Protein 7YLE (pdb70)

Secondary structure (DSSP, 8-state):
---EEEEEEESSHHHHHHHHHHHHIIIIIH--EEEEEEE-HHHHHHHHHHH---SEEEEEE-TT-TTHHHHHHTTS-EEEEESBTT-EEEEEEEEHHHHHH-GGGGBHHHHHH-GGGGTTEEEEPPTTSHHHHHHHHHHHHTTTGGGT-EEEE-SSHHHHHHHHHHHHHTT----EEEEES-HHHHHS-EEE-B--S--HHHHHHHT-TT-------PPPEEPEEEEE-HHHHHH-HHHHHHHTT--B-HHHHHHHHHHHHHS---HHHHHHHHHHH-HHHHGGGS-HHHHHHHHHH--

Radius of gyration: 20.22 Å; Cα contacts (8 Å, |Δi|>4): 573; chains: 1; bounding box: 62×44×28 Å

Foldseek 3Di:
DAEEAEEEQEFDDLSLLLVLLLVCLCCLQVVHDYDYHHAFQQVQVVCLVVPVDDFKYPQHWPLQVLCVVVCVVVLSKFFQAQQQPQFKFKAKKKFPVLCVVPVLQQAPVSCLQPVVSQPLEEEAAAPRYLRNLLVVLQCVQSVSVVSRYHYDHDHHPVVSLVVQVVCQVVVHIYIYMDMPDDPSCVVTPIHGRDQDAADPVLSNLSSDNPNPPHHTHTTDGIRTTMMGRVVSCVVCVQSSQLRSQNHAHPVLSVVLSVVCVVDVDDSNRSSLVSVVVPCVRRVVSHDPSSNVSCVVPND

Nearest PDB structures (foldseek):
  7yle-assembly1_A  TM=1.003E+00  e=4.030E-63  Roseovarius nubinhibens ISM
  3tmg-assembly4_D  TM=8.756E-01  e=2.488E-16  Borreliella burgdorferi
  2reg-assembly2_B  TM=8.274E-01  e=1.745E-16  unclassified
  4xz6-assembly2_B  TM=8.295E-01  e=6.790E-16  Ruegeria pomeroyi DSS-3
  2rej-assembly2_B  TM=8.047E-01  e=1.302E-14  unclassified

Organism: Roseovarius nubinhibens (strain ATCC BAA-591 / DSM 15170 / ISM) (NCBI:txid89187)

Sequence (299 aa):
ECGEVSITEMNWASASVVTTVATFLMEQGYGCAVTVVPSSTVPAVTSVSETGEPDILTELWLSSLPNYAKLEAQGTVRTLTEVLSDGGQEGWWVPQYLAEAHPEVTTIEGILANPDLVGGRFHRSPDGWAAAIVDSSLAKAWDLEGNGIEVFAHGSGETLATSIAAAYADREPWFGYYWAPTSVLGKFPMVMVDLGEFDADIHACNSKADCANVGKSPYPRARVITAVTPGFAEENPEIIEMLSNLSFTNDQMGAILAWQEENGASSEEAAVWFLSNNSDIWAGWVNDAARENLAALIP

Structure (mmCIF, N/CA/C/O backbone):
data_7YLE
#
_entry.id   7YLE
#
_cell.length_a   74.332
_cell.length_b   74.332
_cell.length_c   87.788
_cell.angle_alpha   90.000
_cell.angle_beta   90.000
_cell.angle_gamma   90.000
#
_symmetry.space_group_name_H-M   'P 41'
#
loop_
_entity.id
_entity.type
_entity.pdbx_description
1 polymer 'Glycine betaine/proline ABC transporter, periplasmic glycinebetaine/proline-binding protein'
2 non-polymer '3-(dimethyl-lambda~4~-sulfanyl)propanoic acid'
3 water water
#
loop_
_atom_site.group_PDB
_atom_site.id
_atom_site.type_symbol
_atom_site.label_atom_id
_atom_site.label_alt_id
_atom_site.label_comp_id
_atom_site.label_asym_id
_atom_site.label_entity_id
_atom_site.label_seq_id
_atom_site.pdbx_PDB_ins_code
_atom_site.Cartn_x
_atom_site.Cartn_y
_atom_site.Cartn_z
_atom_site.occupancy
_atom_site.B_iso_or_equiv
_atom_site.auth_seq_id
_atom_site.auth_comp_id
_atom_site.auth_asym_id
_atom_site.auth_atom_id
_atom_site.pdbx_PDB_model_num
ATOM 1 N N . GLU A 1 24 ? 57.960 2.487 31.107 1.00 65.72 24 GLU A N 1
ATOM 2 C CA . GLU A 1 24 ? 57.246 3.760 31.142 1.00 66.99 24 GLU A CA 1
ATOM 3 C C . GLU A 1 24 ? 55.810 3.580 30.654 1.00 65.37 24 GLU A C 1
ATOM 4 O O . GLU A 1 24 ? 55.365 2.455 30.444 1.00 64.71 24 GLU A O 1
ATOM 10 N N . CYS A 1 25 ? 55.090 4.685 30.475 1.00 62.53 25 CYS A N 1
ATOM 11 C CA . CYS A 1 25 ? 53.696 4.620 30.021 1.00 57.32 25 CYS A CA 1
ATOM 12 C C . CYS A 1 25 ? 53.556 5.046 28.565 1.00 54.40 25 CYS A C 1
ATOM 13 O O . CYS A 1 25 ? 53.945 6.152 28.185 1.00 56.40 25 CYS A O 1
ATOM 16 N N . GLY A 1 26 ? 52.992 4.158 27.753 1.00 54.23 26 GLY A N 1
ATOM 17 C CA . GLY A 1 26 ? 52.829 4.422 26.335 1.00 57.04 26 GLY A CA 1
ATOM 18 C C . GLY A 1 26 ? 51.407 4.762 25.923 1.00 54.91 26 GLY A C 1
ATOM 19 O O . GLY A 1 26 ? 50.839 5.759 26.376 1.00 49.23 26 GLY A O 1
ATOM 20 N N . GLU A 1 27 ? 50.833 3.931 25.056 1.00 55.97 27 GLU A N 1
ATOM 21 C CA . GLU A 1 27 ? 49.499 4.193 24.514 1.00 53.28 27 GLU A CA 1
ATOM 22 C C . GLU A 1 27 ? 48.387 3.772 25.470 1.00 48.37 27 GLU A C 1
ATOM 23 O O . GLU A 1 27 ? 48.337 2.625 25.936 1.00 51.74 27 GLU A O 1
ATOM 29 N N . VAL A 1 28 ? 47.489 4.708 25.752 1.00 46.55 28 VAL A N 1
ATOM 30 C CA . VAL A 1 28 ? 46.369 4.448 26.650 1.00 47.81 28 VAL A CA 1
ATOM 31 C C . VAL A 1 28 ? 45.076 4.980 26.057 1.00 44.63 28 VAL A C 1
ATOM 32 O O . VAL A 1 28 ? 45.020 6.131 25.613 1.00 44.60 28 VAL A O 1
ATOM 36 N N . SER A 1 29 ? 44.036 4.147 26.062 1.00 40.05 29 SER A N 1
ATOM 37 C CA . SER A 1 29 ? 42.713 4.590 25.624 1.00 42.31 29 SER A CA 1
ATOM 38 C C . SER A 1 29 ? 41.717 4.566 26.789 1.00 39.51 29 SER A C 1
ATOM 39 O O . SER A 1 29 ? 41.723 3.642 27.605 1.00 38.69 29 SER A O 1
ATOM 42 N N . ILE A 1 30 ? 40.858 5.579 26.842 1.00 39.90 30 ILE A N 1
ATOM 43 C CA . ILE A 1 30 ? 39.897 5.732 27.931 1.00 39.62 30 ILE A CA 1
ATOM 44 C C . ILE A 1 30 ? 38.560 6.258 27.405 1.00 35.69 30 ILE A C 1
ATOM 45 O O . ILE A 1 30 ? 38.527 7.179 26.600 1.00 36.64 30 ILE A O 1
ATOM 50 N N . THR A 1 31 ? 37.457 5.669 27.854 1.00 36.04 31 THR A N 1
ATOM 51 C CA . THR A 1 31 ? 36.135 6.161 27.460 1.00 35.10 31 THR A CA 1
ATOM 52 C C . THR A 1 31 ? 35.859 7.539 28.031 1.00 36.23 31 THR A C 1
ATOM 53 O O . THR A 1 31 ? 36.183 7.793 29.188 1.00 36.07 31 THR A O 1
ATOM 57 N N . GLU A 1 32 ? 35.257 8.425 27.236 1.00 31.37 32 GLU A N 1
ATOM 58 C CA . GLU A 1 32 ? 34.568 9.583 27.804 1.00 34.44 32 GLU A CA 1
ATOM 59 C C . GLU A 1 32 ? 33.058 9.444 27.592 1.00 37.82 32 GLU A C 1
ATOM 60 O O . GLU A 1 32 ? 32.574 9.469 26.451 1.00 32.29 32 GLU A O 1
ATOM 66 N N . MET A 1 33 ? 32.324 9.300 28.696 1.00 36.98 33 MET A N 1
ATOM 67 C CA . MET A 1 33 ? 30.894 9.061 28.626 1.00 34.38 33 MET A CA 1
ATOM 68 C C . MET A 1 33 ? 30.187 10.372 28.396 1.00 31.80 33 MET A C 1
ATOM 69 O O . MET A 1 33 ? 30.691 11.434 28.751 1.00 36.20 33 MET A O 1
ATOM 74 N N . ASN A 1 34 ? 28.997 10.288 27.814 1.00 35.91 34 ASN A N 1
ATOM 75 C CA . ASN A 1 34 ? 28.287 11.471 27.338 1.00 34.96 34 ASN A CA 1
ATOM 76 C C . ASN A 1 34 ? 27.409 12.185 28.352 1.00 37.84 34 ASN A C 1
ATOM 77 O O . ASN A 1 34 ? 26.221 12.403 28.109 1.00 39.06 34 ASN A O 1
ATOM 82 N N . TRP A 1 35 ? 28.002 12.549 29.485 1.00 32.72 35 TRP A N 1
ATOM 83 C CA . TRP A 1 35 ? 27.372 13.445 30.442 1.00 28.30 35 TRP A CA 1
ATOM 84 C C . TRP A 1 35 ? 28.440 14.186 31.240 1.00 31.97 35 TRP A C 1
ATOM 85 O O . TRP A 1 35 ? 29.619 13.851 31.155 1.00 38.72 35 TRP A O 1
ATOM 96 N N . ALA A 1 36 ? 28.026 15.174 32.028 1.00 31.50 36 ALA A N 1
ATOM 97 C CA . ALA A 1 36 ? 28.953 16.134 32.630 1.00 35.57 36 ALA A CA 1
ATOM 98 C C . ALA A 1 36 ? 29.966 15.602 33.669 1.00 38.73 36 ALA A C 1
ATOM 99 O O . ALA A 1 36 ? 31.153 15.929 33.602 1.00 36.60 36 ALA A O 1
ATOM 101 N N . SER A 1 37 ? 29.511 14.825 34.647 1.00 33.06 37 SER A N 1
ATOM 102 C CA . SER A 1 37 ? 30.441 14.349 35.663 1.00 32.13 37 SER A CA 1
ATOM 103 C C . SER A 1 37 ? 31.453 13.425 34.993 1.00 33.25 37 SER A C 1
ATOM 104 O O . SER A 1 37 ? 32.645 13.469 35.300 1.00 32.61 37 SER A O 1
ATOM 107 N N . ALA A 1 38 ? 30.966 12.611 34.057 1.00 26.81 38 ALA A N 1
ATOM 108 C CA . ALA A 1 38 ? 31.798 11.663 33.326 1.00 30.34 38 ALA A CA 1
ATOM 109 C C . ALA A 1 38 ? 32.916 12.349 32.556 1.00 34.98 38 ALA A C 1
ATOM 110 O O . ALA A 1 38 ? 34.011 11.798 32.403 1.00 31.45 38 ALA A O 1
ATOM 112 N N . SER A 1 39 ? 32.621 13.533 32.037 1.00 33.84 39 SER A N 1
ATOM 113 C CA . SER A 1 39 ? 33.615 14.287 31.296 1.00 36.18 39 SER A CA 1
ATOM 114 C C . SER A 1 39 ? 34.723 14.742 32.248 1.00 36.25 39 SER A C 1
ATOM 115 O O . SER A 1 39 ? 35.909 14.613 31.936 1.00 33.89 39 SER A O 1
ATOM 118 N N . VAL A 1 40 ? 34.332 15.264 33.410 1.00 32.96 40 VAL A N 1
ATOM 119 C CA . VAL A 1 40 ? 35.308 15.679 34.412 1.00 30.97 40 VAL A CA 1
ATOM 120 C C . VAL A 1 40 ? 36.184 14.498 34.842 1.00 31.98 40 VAL A C 1
ATOM 121 O O . VAL A 1 40 ? 37.408 14.627 34.945 1.00 34.10 40 VAL A O 1
ATOM 125 N N . VAL A 1 41 ? 35.557 13.344 35.063 1.00 28.68 41 VAL A N 1
ATOM 126 C CA . VAL A 1 41 ? 36.280 12.149 35.458 1.00 27.54 41 VAL A CA 1
ATOM 127 C C . VAL A 1 41 ? 37.349 11.804 34.420 1.00 35.68 41 VAL A C 1
ATOM 128 O O . VAL A 1 41 ? 38.524 11.629 34.752 1.00 31.80 41 VAL A O 1
ATOM 132 N N . THR A 1 42 ? 36.938 11.710 33.159 1.00 29.65 42 THR A N 1
ATOM 133 C CA . THR A 1 42 ? 37.858 11.327 32.095 1.00 31.35 42 THR A CA 1
ATOM 134 C C . THR A 1 42 ? 38.924 12.397 31.865 1.00 34.48 42 THR A C 1
ATOM 135 O O . THR A 1 42 ? 40.085 12.088 31.588 1.00 35.72 42 THR A O 1
ATOM 139 N N . THR A 1 43 ? 38.532 13.653 31.992 1.00 34.66 43 THR A N 1
ATOM 140 C CA . THR A 1 43 ? 39.474 14.731 31.753 1.00 38.67 43 THR A CA 1
ATOM 141 C C . THR A 1 43 ? 40.527 14.807 32.856 1.00 39.67 43 THR A C 1
ATOM 142 O O . THR A 1 43 ? 41.717 14.956 32.580 1.00 39.65 43 THR A 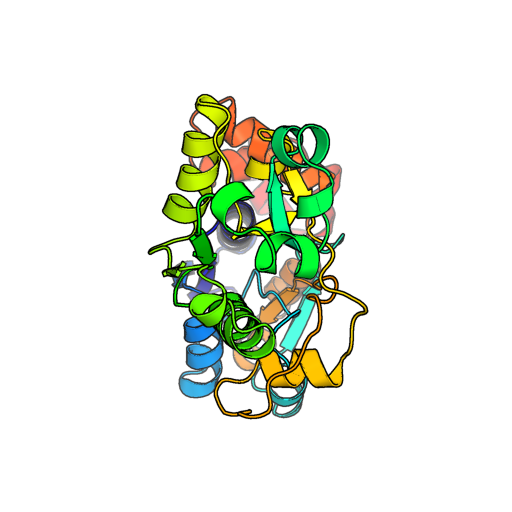O 1
ATOM 146 N N . VAL A 1 44 ? 40.092 14.695 34.105 1.00 36.67 44 VAL A N 1
ATOM 147 C CA . VAL A 1 44 ? 41.036 14.671 35.211 1.00 36.56 44 VAL A CA 1
ATOM 148 C C . VAL A 1 44 ? 41.958 13.468 35.076 1.00 34.19 44 VAL A C 1
ATOM 149 O O . VAL A 1 44 ? 43.171 13.600 35.193 1.00 35.06 44 VAL A O 1
ATOM 153 N N . ALA A 1 45 ? 41.392 12.297 34.795 1.00 33.67 45 ALA A N 1
ATOM 154 C CA . ALA A 1 45 ? 42.203 11.093 34.620 1.00 31.80 45 ALA A CA 1
ATOM 155 C C . ALA A 1 45 ? 43.230 11.247 33.497 1.00 37.12 45 ALA A C 1
ATOM 156 O O . ALA A 1 45 ? 44.383 10.850 33.646 1.00 34.62 45 ALA A O 1
ATOM 158 N N . THR A 1 46 ? 42.798 11.805 32.371 1.00 37.00 46 THR A N 1
ATOM 159 C CA . THR A 1 46 ? 43.678 12.024 31.225 1.00 40.19 46 THR A CA 1
ATOM 160 C C . THR A 1 46 ? 44.853 12.920 31.591 1.00 34.09 46 THR A C 1
ATOM 161 O O . THR A 1 46 ? 46.009 12.610 31.296 1.00 39.37 46 THR A O 1
ATOM 165 N N . PHE A 1 47 ? 44.544 14.043 32.217 1.00 33.89 47 PHE A N 1
ATOM 166 C CA . PHE A 1 47 ? 45.562 14.985 32.636 1.00 41.39 47 PHE A CA 1
ATOM 167 C C . PHE A 1 47 ? 46.584 14.328 33.562 1.00 41.31 47 PHE A C 1
ATOM 168 O O . PHE A 1 47 ? 47.791 14.439 33.352 1.00 41.13 47 PHE A O 1
ATOM 176 N N . LEU A 1 48 ? 46.095 13.653 34.595 1.00 33.78 48 LEU A N 1
ATOM 177 C CA . LEU A 1 48 ? 46.979 12.962 35.517 1.00 35.19 48 LEU A CA 1
ATOM 178 C C . LEU A 1 48 ? 47.837 11.931 34.788 1.00 41.05 48 LEU A C 1
ATOM 179 O O . LEU A 1 48 ? 49.039 11.836 35.048 1.00 37.80 48 LEU A O 1
ATOM 184 N N . MET A 1 49 ? 47.239 11.176 33.864 1.00 34.02 49 MET A N 1
ATOM 185 C CA . MET A 1 49 ? 47.997 10.154 33.141 1.00 38.22 49 MET A CA 1
ATOM 186 C C . MET A 1 49 ? 49.068 10.741 32.212 1.00 40.87 49 MET A C 1
ATOM 187 O O . MET A 1 49 ? 50.186 10.228 32.142 1.00 45.00 49 MET A O 1
ATOM 192 N N . GLU A 1 50 ? 48.725 11.809 31.504 1.00 37.62 50 GLU A N 1
ATOM 193 C CA . GLU A 1 50 ? 49.648 12.407 30.547 1.00 42.03 50 GLU A CA 1
ATOM 194 C C . GLU A 1 50 ? 50.729 13.237 31.228 1.00 44.11 50 GLU A C 1
ATOM 195 O O . GLU A 1 50 ? 51.909 13.053 30.968 1.00 49.81 50 GLU A O 1
ATOM 201 N N . GLN A 1 51 ? 50.322 14.152 32.096 1.00 44.65 51 GLN A N 1
ATOM 202 C CA . GLN A 1 51 ? 51.269 15.059 32.725 1.00 44.80 51 GLN A CA 1
ATOM 203 C C . GLN A 1 51 ? 52.090 14.368 33.796 1.00 46.25 51 GLN A C 1
ATOM 204 O O . GLN A 1 51 ? 53.268 14.668 33.960 1.00 46.15 51 GLN A O 1
ATOM 210 N N . GLY A 1 52 ? 51.472 13.437 34.514 1.00 42.51 52 GLY A N 1
ATOM 211 C CA . GLY A 1 52 ? 52.119 12.805 35.647 1.00 37.30 52 GLY A CA 1
ATOM 212 C C . GLY A 1 52 ? 52.944 11.597 35.273 1.00 44.67 52 GLY A C 1
ATOM 213 O O . GLY A 1 52 ? 53.984 11.328 35.887 1.00 42.45 52 GLY A O 1
ATOM 214 N N . TYR A 1 53 ? 52.487 10.860 34.267 1.00 37.78 53 TYR A N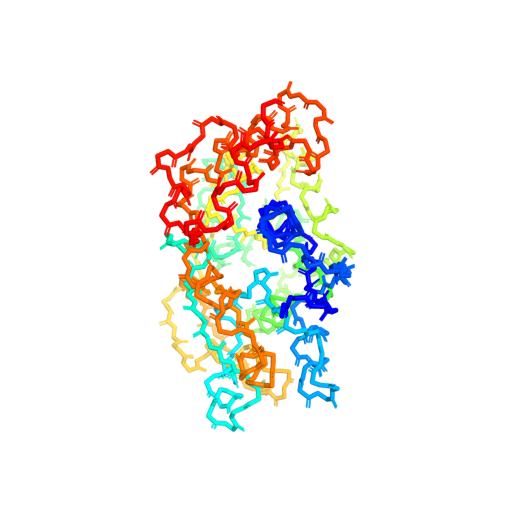 1
ATOM 215 C CA . TYR A 1 53 ? 53.146 9.619 33.897 1.00 40.67 53 TYR A CA 1
ATOM 216 C C . TYR A 1 53 ? 53.605 9.594 32.440 1.00 41.94 53 TYR A C 1
ATOM 217 O O . TYR A 1 53 ? 54.097 8.570 31.961 1.00 46.65 53 TYR A O 1
ATOM 226 N N . GLY A 1 54 ? 53.446 10.717 31.745 1.00 44.39 54 GLY A N 1
ATOM 227 C CA . GLY A 1 54 ? 53.839 10.810 30.350 1.00 48.01 54 GLY A CA 1
ATOM 228 C C . GLY A 1 54 ? 53.098 9.844 29.438 1.00 49.03 54 GLY A C 1
ATOM 229 O O . GLY A 1 54 ? 53.633 9.401 28.421 1.00 52.34 54 GLY A O 1
ATOM 230 N N . CYS A 1 55 ? 51.863 9.515 29.805 1.00 46.02 55 CYS A N 1
ATOM 231 C CA . CYS A 1 55 ? 51.026 8.625 29.004 1.00 48.85 55 CYS A CA 1
ATOM 232 C C . CYS A 1 55 ? 50.612 9.270 27.687 1.00 46.07 55 CYS A C 1
ATOM 233 O O . CYS A 1 55 ? 50.495 10.498 27.589 1.00 41.43 55 CYS A O 1
ATOM 236 N N . ALA A 1 56 ? 50.393 8.432 26.677 1.00 47.84 56 ALA A N 1
ATOM 237 C CA . ALA A 1 56 ? 49.839 8.883 25.404 1.00 52.23 56 ALA A CA 1
ATOM 238 C C . ALA A 1 56 ? 48.357 8.485 25.337 1.00 48.36 56 ALA A C 1
ATOM 239 O O . ALA A 1 56 ? 48.022 7.349 24.992 1.00 50.20 56 ALA A O 1
ATOM 241 N N . VAL A 1 57 ? 47.477 9.418 25.684 1.00 47.44 57 VAL A N 1
ATOM 242 C CA . VAL A 1 57 ? 46.079 9.079 25.944 1.00 48.30 57 VAL A CA 1
ATOM 243 C C . VAL A 1 57 ? 45.128 9.408 24.801 1.00 45.88 57 VAL A C 1
ATOM 244 O O . VAL A 1 57 ? 45.021 10.560 24.368 1.00 43.96 57 VAL A O 1
ATOM 248 N N . THR A 1 58 ? 44.436 8.375 24.329 1.00 45.59 58 THR A N 1
ATOM 249 C CA . THR A 1 58 ? 43.366 8.543 23.361 1.00 47.23 58 THR A CA 1
ATOM 250 C C . THR A 1 58 ? 41.999 8.489 24.067 1.00 39.54 58 THR A C 1
ATOM 251 O O . THR A 1 58 ? 41.625 7.464 24.639 1.00 41.04 58 THR A O 1
ATOM 255 N N . VAL A 1 59 ? 41.273 9.602 24.028 1.00 40.70 59 VAL A N 1
ATOM 256 C CA . VAL A 1 59 ? 39.939 9.680 24.615 1.00 43.13 59 VAL A CA 1
ATOM 257 C C . VAL A 1 59 ? 38.886 9.203 23.611 1.00 46.78 59 VAL A C 1
ATOM 258 O O . VAL A 1 59 ? 38.665 9.848 22.591 1.00 45.37 59 VAL A O 1
ATOM 262 N N . VAL A 1 60 ? 38.247 8.073 23.902 1.00 43.00 60 VAL A N 1
ATOM 263 C CA . VAL A 1 60 ? 37.202 7.525 23.039 1.00 37.64 60 VAL A CA 1
ATOM 264 C C . VAL A 1 60 ? 35.810 7.994 23.477 1.00 41.93 60 VAL A C 1
ATOM 265 O O . VAL A 1 60 ? 35.307 7.577 24.521 1.00 38.19 60 VAL A O 1
ATOM 269 N N . PRO A 1 61 ? 35.171 8.862 22.680 1.00 41.83 61 PRO A N 1
ATOM 270 C CA . PRO A 1 61 ? 33.792 9.238 23.018 1.00 39.35 61 PRO A CA 1
ATOM 271 C C . PRO A 1 61 ? 32.922 7.984 23.051 1.00 39.26 61 PRO A C 1
ATOM 272 O O . PRO A 1 61 ? 33.005 7.191 22.116 1.00 38.86 61 PRO A O 1
ATOM 276 N N . SER A 1 62 ? 32.132 7.783 24.109 1.00 34.73 62 SER A N 1
ATOM 277 C CA . SER A 1 62 ? 31.427 6.512 24.284 1.00 33.37 62 SER A CA 1
ATOM 278 C C . SER A 1 62 ? 30.125 6.594 25.066 1.00 28.95 62 SER A C 1
ATOM 279 O O . SER A 1 62 ? 29.724 7.644 25.540 1.00 29.66 62 SER A O 1
ATOM 282 N N . SER A 1 63 ? 29.506 5.436 25.222 1.00 29.00 63 SER A N 1
ATOM 283 C CA . SER A 1 63 ? 28.306 5.300 25.994 1.00 31.55 63 SER A CA 1
ATOM 284 C C . SER A 1 63 ? 28.368 3.933 26.647 1.00 30.87 63 SER A C 1
ATOM 285 O O . SER A 1 63 ? 29.067 3.051 26.165 1.00 33.23 63 SER A O 1
ATOM 288 N N . THR A 1 64 ? 27.625 3.754 27.733 1.00 29.40 64 THR A N 1
ATOM 289 C CA . THR A 1 64 ? 27.715 2.546 28.543 1.00 28.76 64 THR A CA 1
ATOM 290 C C . THR A 1 64 ? 27.604 1.261 27.725 1.00 32.85 64 THR A C 1
ATOM 291 O O . THR A 1 64 ? 28.480 0.389 27.795 1.00 30.99 64 THR A O 1
ATOM 295 N N . VAL A 1 65 ? 26.529 1.144 26.949 1.00 31.45 65 VAL A N 1
ATOM 296 C CA . VAL A 1 65 ? 26.262 -0.088 26.206 1.00 29.34 65 VAL A CA 1
ATOM 297 C C . VAL A 1 65 ? 27.316 -0.423 25.142 1.00 33.23 65 VAL A C 1
ATOM 298 O O . VAL A 1 65 ? 27.879 -1.513 25.172 1.00 33.16 65 VAL A O 1
ATOM 302 N N . PRO A 1 66 ? 27.575 0.497 24.191 1.00 31.58 66 PRO A N 1
ATOM 303 C CA . PRO A 1 66 ? 28.659 0.196 23.244 1.00 35.56 66 PRO A CA 1
ATOM 304 C C . PRO A 1 66 ? 30.041 0.053 23.902 1.00 38.84 66 PRO A C 1
ATOM 305 O O . PRO A 1 66 ? 30.872 -0.700 23.388 1.00 36.62 66 PRO A O 1
ATOM 309 N N . ALA A 1 67 ? 30.296 0.756 25.005 1.00 33.32 67 ALA A N 1
ATOM 310 C CA . ALA A 1 67 ? 31.593 0.627 25.677 1.00 34.51 67 ALA A CA 1
ATOM 311 C C . ALA A 1 67 ? 31.796 -0.768 26.258 1.00 35.57 67 ALA A C 1
ATOM 312 O O . ALA A 1 67 ? 32.822 -1.402 26.023 1.00 38.42 67 ALA A O 1
ATOM 314 N N . VAL A 1 68 ? 30.822 -1.253 27.014 1.00 35.12 68 VAL A N 1
ATOM 315 C CA . VAL A 1 68 ? 30.897 -2.607 27.559 1.00 37.63 68 VAL A CA 1
ATOM 316 C C . VAL A 1 68 ? 30.921 -3.647 26.433 1.00 47.52 68 VAL A C 1
ATOM 317 O O . VAL A 1 68 ? 31.626 -4.658 26.508 1.00 44.48 68 VAL A O 1
ATOM 321 N N . THR A 1 69 ? 30.146 -3.389 25.387 1.00 40.13 69 THR A N 1
ATOM 322 C CA . THR A 1 69 ? 30.152 -4.245 24.209 1.00 42.90 69 THR A CA 1
ATOM 323 C C . THR A 1 69 ? 31.533 -4.281 23.551 1.00 48.24 69 THR A C 1
ATOM 324 O O . THR A 1 69 ? 32.001 -5.333 23.120 1.00 47.49 69 THR A O 1
ATOM 328 N N . SER A 1 70 ? 32.175 -3.118 23.486 1.00 45.21 70 SER A N 1
ATOM 329 C CA . SER A 1 70 ? 33.487 -2.967 22.867 1.00 41.84 70 SER A CA 1
ATOM 330 C C . SER A 1 70 ? 34.610 -3.707 23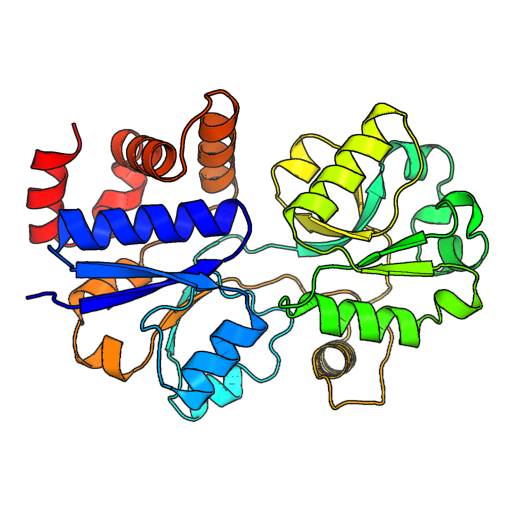.598 1.00 49.70 70 SER A C 1
ATOM 331 O O . SER A 1 70 ? 35.485 -4.286 22.958 1.00 52.30 70 SER A O 1
ATOM 334 N N . VAL A 1 71 ? 34.613 -3.687 24.928 1.00 48.24 71 VAL A N 1
ATOM 335 C CA . VAL A 1 71 ? 35.642 -4.427 25.650 1.00 50.82 71 VAL A CA 1
ATOM 336 C C . VAL A 1 71 ? 35.357 -5.926 25.607 1.00 52.67 71 VAL A C 1
ATOM 337 O O . VAL A 1 71 ? 36.279 -6.737 25.524 1.00 52.73 71 VAL A O 1
ATOM 341 N N . SER A 1 72 ? 34.079 -6.286 25.656 1.00 48.67 72 SER A N 1
ATOM 342 C CA . SER A 1 72 ? 33.671 -7.683 25.521 1.00 54.75 72 SER A CA 1
ATOM 343 C C . SER A 1 72 ? 34.055 -8.280 24.169 1.00 56.96 72 SER A C 1
ATOM 344 O O . SER A 1 72 ? 34.147 -9.495 24.033 1.00 65.60 72 SER A O 1
ATOM 347 N N . GLU A 1 73 ? 34.274 -7.432 23.171 1.00 54.86 73 GLU A N 1
ATOM 348 C CA . GLU A 1 73 ? 34.553 -7.926 21.829 1.00 55.97 73 GLU A CA 1
ATOM 349 C C . GLU A 1 73 ? 35.967 -7.602 21.330 1.00 61.54 73 GLU A C 1
ATOM 350 O O . GLU A 1 73 ? 36.601 -8.441 20.687 1.00 60.66 73 GLU A O 1
ATOM 356 N N . THR A 1 74 ? 36.467 -6.406 21.637 1.00 55.35 74 THR A N 1
ATOM 357 C CA . THR A 1 74 ? 37.782 -5.992 21.152 1.00 52.33 74 THR A CA 1
ATOM 358 C C . THR A 1 74 ? 38.830 -5.773 22.247 1.00 55.40 74 THR A C 1
ATOM 359 O O . THR A 1 74 ? 39.978 -5.430 21.946 1.00 53.48 74 THR A O 1
ATOM 363 N N . GLY A 1 75 ? 38.442 -5.966 23.505 1.00 53.15 75 GLY A N 1
ATOM 364 C CA . GLY A 1 75 ? 39.349 -5.749 24.622 1.00 54.44 75 GLY A CA 1
ATOM 365 C C . GLY A 1 75 ? 39.862 -4.318 24.722 1.00 51.07 75 GLY A C 1
ATOM 366 O O . GLY A 1 75 ? 40.867 -4.051 25.378 1.00 51.18 75 GLY A O 1
ATOM 367 N N . GLU A 1 76 ? 39.172 -3.403 24.049 1.00 47.57 76 GLU A N 1
ATOM 368 C CA . GLU A 1 76 ? 39.423 -1.975 24.164 1.00 45.52 76 GLU A CA 1
ATOM 369 C C . GLU A 1 76 ? 38.100 -1.250 24.452 1.00 49.65 76 GLU A C 1
ATOM 370 O O . GLU A 1 76 ? 37.027 -1.802 24.196 1.00 51.02 76 GLU A O 1
ATOM 376 N N . PRO A 1 77 ? 38.165 -0.018 24.993 1.00 47.53 77 PRO A N 1
ATOM 377 C CA . PRO A 1 77 ? 39.373 0.704 25.409 1.00 39.36 77 PRO A CA 1
ATOM 378 C C . PRO A 1 77 ? 39.959 0.142 26.695 1.00 41.51 77 PRO A C 1
ATOM 379 O O . PRO A 1 77 ? 39.354 -0.723 27.331 1.00 40.38 77 PRO A O 1
ATOM 383 N N . ASP A 1 78 ? 41.140 0.627 27.066 1.00 38.64 78 ASP A N 1
ATOM 384 C CA . ASP A 1 78 ? 41.816 0.142 28.259 1.00 40.34 78 ASP A CA 1
ATOM 385 C C . ASP A 1 78 ? 41.012 0.441 29.519 1.00 36.87 78 ASP A C 1
ATOM 386 O O . ASP A 1 78 ? 40.882 -0.413 30.407 1.00 40.44 78 ASP A O 1
ATOM 391 N N . ILE A 1 79 ? 40.474 1.657 29.578 1.00 37.49 79 ILE A N 1
ATOM 392 C CA . ILE A 1 79 ? 39.796 2.167 30.770 1.00 37.85 79 ILE A CA 1
ATOM 393 C C . ILE A 1 79 ? 38.317 2.529 30.513 1.00 34.77 79 ILE A C 1
ATOM 394 O O . ILE A 1 79 ? 38.009 3.338 29.636 1.00 35.06 79 ILE A O 1
ATOM 399 N N . LEU A 1 80 ? 37.424 1.913 31.287 1.00 30.82 80 LEU A N 1
ATOM 400 C CA . LEU A 1 80 ? 35.988 2.184 31.242 1.00 31.90 80 LEU A CA 1
ATOM 401 C C . LEU A 1 80 ? 35.560 2.951 32.480 1.00 30.46 80 LEU A C 1
ATOM 402 O O . LEU A 1 80 ? 35.616 2.411 33.591 1.00 30.79 80 LEU A O 1
ATOM 407 N N . THR A 1 81 ? 35.110 4.183 32.292 1.00 29.18 81 THR A N 1
ATOM 408 C CA . THR A 1 81 ? 34.698 5.043 33.399 1.00 29.75 81 THR A CA 1
ATOM 409 C C . THR A 1 81 ? 34.019 6.275 32.797 1.00 31.18 81 THR A C 1
ATOM 410 O O . THR A 1 81 ? 34.449 6.726 31.735 1.00 32.24 81 THR A O 1
ATOM 414 N N . GLU A 1 82 ? 32.954 6.812 33.414 1.00 28.68 82 GLU A N 1
ATOM 415 C CA . GLU A 1 82 ? 32.238 6.205 34.536 1.00 26.02 82 GLU A CA 1
ATOM 416 C C . GLU A 1 82 ? 31.475 4.983 34.080 1.00 29.18 82 GLU A C 1
ATOM 417 O O . GLU A 1 82 ? 30.844 4.989 33.017 1.00 29.07 82 GLU A O 1
ATOM 423 N N . LEU A 1 83 ? 31.495 3.938 34.891 1.00 25.62 83 LEU A N 1
ATOM 424 C CA . LEU A 1 83 ? 30.697 2.781 34.579 1.00 26.85 83 LEU A CA 1
ATOM 425 C C . LEU A 1 83 ? 29.613 2.653 35.636 1.00 27.86 83 LEU A C 1
ATOM 426 O O . LEU A 1 83 ? 29.888 2.328 36.786 1.00 25.88 83 LEU A O 1
ATOM 431 N N . TRP A 1 84 ? 28.377 2.934 35.241 1.00 27.25 84 TRP A N 1
ATOM 432 C CA . TRP A 1 84 ? 27.247 2.811 36.150 1.00 26.38 84 TRP A CA 1
ATOM 433 C C . TRP A 1 84 ? 26.834 1.351 36.246 1.00 31.15 84 TRP A C 1
ATOM 434 O O . TRP A 1 84 ? 26.453 0.751 35.241 1.00 29.61 84 TRP A O 1
ATOM 445 N N . LEU A 1 85 ? 26.907 0.789 37.453 1.00 28.85 85 LEU A N 1
ATOM 446 C CA . LEU A 1 85 ? 26.608 -0.627 37.653 1.00 29.52 85 LEU A CA 1
ATOM 447 C C . LEU A 1 85 ? 25.162 -0.962 37.987 1.00 34.14 85 LEU A C 1
ATOM 448 O O . LEU A 1 85 ? 24.825 -2.142 38.086 1.00 38.62 85 LEU A O 1
ATOM 453 N N . SER A 1 86 ? 24.308 0.045 38.165 1.00 26.34 86 SER A N 1
ATOM 454 C CA . SER A 1 86 ? 22.924 -0.214 38.566 1.00 29.28 86 SER A CA 1
ATOM 455 C C . SER A 1 86 ? 22.208 -1.155 37.611 1.00 30.82 86 SER A C 1
ATOM 456 O O . SER A 1 86 ? 21.362 -1.940 38.028 1.00 29.71 86 SER A O 1
ATOM 459 N N . SER A 1 87 ? 22.530 -1.059 36.326 1.00 28.42 87 SER A N 1
ATOM 460 C CA . SER A 1 87 ? 21.727 -1.729 35.312 1.00 29.77 87 SER A CA 1
ATOM 461 C C . SER A 1 87 ? 22.584 -2.562 34.398 1.00 27.07 87 SER A C 1
ATOM 462 O O . SER A 1 87 ? 22.224 -2.805 33.256 1.00 29.67 87 SER A O 1
ATOM 465 N N . LEU A 1 88 ? 23.724 -3.005 34.919 1.00 29.56 88 LEU A N 1
ATOM 466 C CA . LEU A 1 88 ? 24.582 -3.948 34.210 1.00 32.38 88 LEU A CA 1
ATOM 467 C C . LEU A 1 88 ? 24.652 -5.268 34.998 1.00 39.48 88 LEU A C 1
ATOM 468 O O . LEU A 1 88 ? 25.673 -5.574 35.614 1.00 34.62 88 LEU A O 1
ATOM 473 N N . PRO A 1 89 ? 23.562 -6.057 34.981 1.00 37.24 89 PRO A N 1
ATOM 474 C CA . PRO A 1 89 ? 23.490 -7.245 35.841 1.00 40.00 89 PRO A CA 1
ATOM 475 C C . PRO A 1 89 ? 24.533 -8.308 35.465 1.00 46.65 89 PRO A C 1
ATOM 476 O O . PRO A 1 89 ? 24.852 -9.173 36.288 1.00 42.80 89 PRO A O 1
ATOM 480 N N . ASN A 1 90 ? 25.058 -8.241 34.244 1.00 41.48 90 ASN A N 1
ATOM 481 C CA . ASN A 1 90 ? 26.030 -9.226 33.790 1.00 44.32 90 ASN A CA 1
ATOM 482 C C . ASN A 1 90 ? 27.477 -8.778 33.975 1.00 46.44 90 ASN A C 1
ATOM 483 O O . ASN A 1 90 ? 28.398 -9.419 33.460 1.00 43.66 90 ASN A O 1
ATOM 488 N N . TYR A 1 91 ? 27.678 -7.683 34.708 1.00 45.04 91 TYR A N 1
ATOM 489 C CA . TYR A 1 91 ? 29.027 -7.167 34.921 1.00 41.03 91 TYR A CA 1
ATOM 490 C C . TYR A 1 91 ? 29.857 -8.117 35.788 1.00 39.31 91 TYR A C 1
ATOM 491 O O . TYR A 1 91 ? 31.021 -8.357 35.501 1.00 46.28 91 TYR A O 1
ATOM 500 N N . ALA A 1 92 ? 29.251 -8.636 36.850 1.00 41.97 92 ALA A N 1
ATOM 501 C CA . ALA A 1 92 ? 29.892 -9.629 37.706 1.00 47.41 92 ALA A CA 1
ATOM 502 C C . ALA A 1 92 ? 30.479 -10.763 36.869 1.00 50.24 92 ALA A C 1
ATOM 503 O O . ALA A 1 92 ? 31.626 -11.165 37.074 1.00 49.64 92 ALA A O 1
ATOM 505 N N . LYS A 1 93 ? 29.687 -11.265 35.922 1.00 49.25 93 LYS A N 1
ATOM 506 C CA . LYS A 1 93 ? 30.126 -12.342 35.037 1.00 50.21 93 LYS A CA 1
ATOM 507 C C . LYS A 1 93 ? 31.284 -11.908 34.142 1.00 52.52 93 LYS A C 1
ATOM 508 O O . LYS A 1 93 ? 32.236 -12.664 33.933 1.00 50.95 93 LYS A O 1
ATOM 514 N N . LEU A 1 94 ? 31.199 -10.697 33.605 1.00 45.24 94 LEU A N 1
ATOM 515 C CA . LEU A 1 94 ? 32.288 -10.150 32.810 1.00 47.89 94 LEU A CA 1
ATOM 516 C C . LEU A 1 94 ? 33.580 -10.089 33.613 1.00 46.91 94 LEU A C 1
ATOM 517 O O . LEU A 1 94 ? 34.664 -10.291 33.078 1.00 48.10 94 LEU A O 1
ATOM 522 N N . GLU A 1 95 ? 33.466 -9.794 34.900 1.00 42.82 95 GLU A N 1
ATOM 523 C CA . GLU A 1 95 ? 34.658 -9.662 35.717 1.00 49.70 95 GLU A CA 1
ATOM 524 C C . GLU A 1 95 ? 35.213 -11.037 36.083 1.00 52.52 95 GLU A C 1
ATOM 525 O O . GLU A 1 95 ? 36.4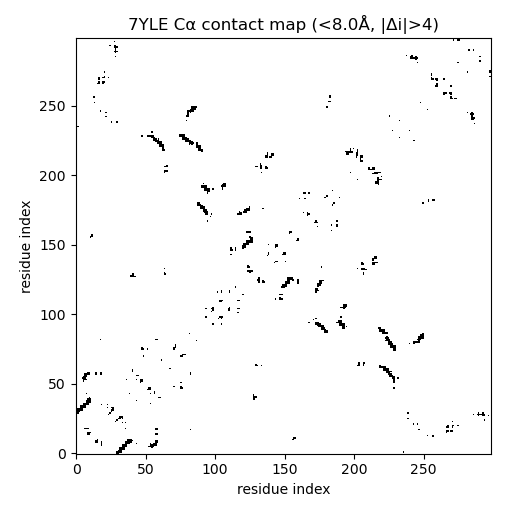26 -11.214 36.191 1.00 54.34 95 GLU A O 1
ATOM 531 N N . ALA A 1 96 ? 34.314 -12.003 36.257 1.00 54.26 96 ALA A N 1
ATOM 532 C CA . ALA A 1 96 ? 34.684 -13.393 36.517 1.00 54.75 96 ALA A CA 1
ATOM 533 C C . ALA A 1 96 ? 35.518 -13.964 35.377 1.00 56.28 96 ALA A C 1
ATOM 534 O O . ALA A 1 96 ? 36.583 -14.538 35.601 1.00 58.46 96 ALA A O 1
ATOM 536 N N . GLN A 1 97 ? 35.027 -13.801 34.152 1.00 53.71 97 GLN A N 1
ATOM 537 C CA . GLN A 1 97 ? 35.740 -14.251 32.960 1.00 53.44 97 GLN A CA 1
ATOM 538 C C . GLN A 1 97 ? 37.045 -13.495 32.744 1.00 54.63 97 GLN A C 1
ATOM 539 O O . GLN A 1 97 ? 37.761 -13.747 31.772 1.00 50.60 97 GLN A O 1
ATOM 545 N N . GLY A 1 98 ? 37.335 -12.545 33.628 1.00 52.00 98 GLY A N 1
ATOM 546 C CA . GLY A 1 98 ? 38.527 -11.729 33.505 1.00 50.02 98 GLY A CA 1
ATOM 547 C C . GLY A 1 98 ? 38.534 -10.821 32.287 1.00 52.28 98 GLY A C 1
ATOM 548 O O . GLY A 1 98 ? 39.593 -10.438 31.798 1.00 53.21 98 GLY A O 1
ATOM 549 N N . THR A 1 99 ? 37.357 -10.460 31.791 1.00 49.54 99 THR A N 1
ATOM 550 C CA . THR A 1 99 ? 37.288 -9.516 30.678 1.00 48.55 99 THR A CA 1
ATOM 551 C C . THR A 1 99 ? 37.538 -8.084 31.156 1.00 42.10 99 THR A C 1
ATOM 552 O O . THR A 1 99 ? 38.094 -7.263 30.430 1.00 42.02 99 THR A O 1
ATOM 556 N N . VAL A 1 100 ? 37.118 -7.793 32.382 1.00 42.17 100 VAL A N 1
ATOM 557 C CA . VAL A 1 100 ? 37.352 -6.489 32.990 1.00 45.47 100 VAL A CA 1
ATOM 558 C C . VAL A 1 100 ? 37.695 -6.654 34.460 1.00 41.06 100 VAL A C 1
ATOM 559 O O . VAL A 1 100 ? 37.368 -7.670 35.073 1.00 42.80 100 VAL A O 1
ATOM 563 N N . ARG A 1 101 ? 38.326 -5.635 35.029 1.00 39.74 101 ARG A N 1
ATOM 564 C CA . ARG A 1 101 ? 38.616 -5.621 36.457 1.00 42.82 101 ARG A CA 1
ATOM 565 C C . ARG A 1 101 ? 38.201 -4.299 37.091 1.00 39.65 101 ARG A C 1
ATOM 566 O O . ARG A 1 101 ? 38.562 -3.238 36.593 1.00 39.43 101 ARG A O 1
ATOM 574 N N . THR A 1 102 ? 37.453 -4.368 38.191 1.00 38.47 102 THR A N 1
ATOM 575 C CA . THR A 1 102 ? 37.032 -3.172 38.912 1.00 34.81 102 THR A CA 1
ATOM 576 C C . THR A 1 102 ? 38.163 -2.579 39.758 1.00 38.46 102 THR A C 1
ATOM 577 O O . THR A 1 102 ? 38.734 -3.262 40.615 1.00 34.73 102 THR A O 1
ATOM 581 N N . LEU A 1 103 ? 38.464 -1.303 39.540 1.00 33.31 103 LEU A N 1
ATOM 582 C CA . LEU A 1 103 ? 39.528 -0.623 40.290 1.00 33.99 103 LEU A CA 1
ATOM 583 C C . LEU A 1 103 ? 39.015 0.102 41.525 1.00 36.74 103 LEU A C 1
ATOM 584 O O . LEU A 1 103 ? 39.593 -0.014 42.605 1.00 36.24 103 LEU A O 1
ATOM 589 N N . THR A 1 104 ? 37.932 0.858 41.364 1.00 32.66 104 THR A N 1
ATOM 590 C CA . THR A 1 104 ? 37.368 1.619 42.472 1.00 29.64 104 THR A CA 1
ATOM 591 C C . THR A 1 104 ? 36.012 2.253 42.103 1.00 31.99 104 THR A C 1
ATOM 592 O O . THR A 1 104 ? 35.592 2.237 40.941 1.00 29.12 104 THR A O 1
ATOM 596 N N . GLU A 1 105 ? 35.328 2.804 43.097 1.00 30.50 105 GLU A N 1
ATOM 597 C CA . GLU A 1 105 ? 34.135 3.585 42.847 1.00 32.65 105 GLU A CA 1
ATOM 598 C C . GLU A 1 105 ? 34.572 5.021 42.598 1.00 29.42 105 GLU A C 1
ATOM 599 O O . GLU A 1 105 ? 35.102 5.691 43.488 1.00 29.47 105 GLU A O 1
ATOM 605 N N . VAL A 1 106 ? 34.358 5.475 41.366 1.00 26.78 106 VAL A N 1
ATOM 606 C CA . VAL A 1 106 ? 34.869 6.764 40.904 1.00 29.31 106 VAL A CA 1
ATOM 607 C C . VAL A 1 106 ? 33.986 7.926 41.383 1.00 25.00 106 VAL A C 1
ATOM 608 O O . VAL A 1 106 ? 34.457 9.042 41.602 1.00 27.89 106 VAL A O 1
ATOM 612 N N . LEU A 1 107 ? 32.700 7.658 41.535 1.00 26.67 107 LEU A N 1
ATOM 613 C CA . LEU A 1 107 ? 31.816 8.542 42.273 1.00 27.07 107 LEU A CA 1
ATOM 614 C C . LEU A 1 107 ? 31.604 7.849 43.617 1.00 30.50 107 LEU A C 1
ATOM 615 O O . LEU A 1 107 ? 30.744 6.972 43.734 1.00 28.63 107 LEU A O 1
ATOM 620 N N . SER A 1 108 ? 32.401 8.226 44.620 1.00 29.91 108 SER A N 1
ATOM 621 C CA . SER A 1 108 ? 32.498 7.442 45.856 1.00 29.61 108 SER A CA 1
ATOM 622 C C . SER A 1 108 ? 31.230 7.425 46.687 1.00 31.10 108 SER A C 1
ATOM 623 O O . SER A 1 108 ? 31.034 6.518 47.485 1.00 33.96 108 SER A O 1
ATOM 626 N N . ASP A 1 109 ? 30.374 8.419 46.499 1.00 30.61 109 ASP A N 1
ATOM 627 C CA . ASP A 1 109 ? 29.087 8.476 47.207 1.00 30.53 109 ASP A CA 1
ATOM 628 C C . ASP A 1 109 ? 27.968 7.747 46.463 1.00 32.27 109 ASP A C 1
ATOM 629 O O . ASP A 1 109 ? 26.853 7.613 46.975 1.00 32.75 109 ASP A O 1
ATOM 634 N N . GLY A 1 110 ? 28.253 7.306 45.239 1.00 31.97 110 GLY A N 1
ATOM 635 C CA . GLY A 1 110 ? 27.235 6.696 44.396 1.00 33.78 110 GLY A CA 1
ATOM 636 C C . GLY A 1 110 ? 26.202 7.694 43.883 1.00 31.01 110 GLY A C 1
ATOM 637 O O . GLY A 1 110 ? 26.337 8.894 44.087 1.00 33.35 110 GLY A O 1
ATOM 638 N N . GLY A 1 111 ? 25.180 7.195 43.198 1.00 31.08 111 GLY A N 1
ATOM 639 C CA . GLY A 1 111 ? 24.132 8.038 42.642 1.00 33.24 111 GLY A CA 1
ATOM 640 C C . GLY A 1 111 ? 22.805 7.300 42.624 1.00 33.02 111 GLY A C 1
ATOM 641 O O . GLY A 1 111 ? 22.778 6.086 42.847 1.00 32.92 111 GLY A O 1
ATOM 642 N N . GLN A 1 112 ? 21.711 8.018 42.354 1.00 32.64 112 GLN A N 1
ATOM 643 C CA . GLN A 1 112 ? 20.383 7.404 42.320 1.00 30.06 112 GLN A CA 1
ATOM 644 C C . GLN A 1 112 ? 19.612 7.819 41.067 1.00 29.11 112 GLN A C 1
ATOM 645 O O . GLN A 1 112 ? 19.361 9.002 40.835 1.00 29.12 112 GLN A O 1
ATOM 651 N N . GLU A 1 113 ? 19.259 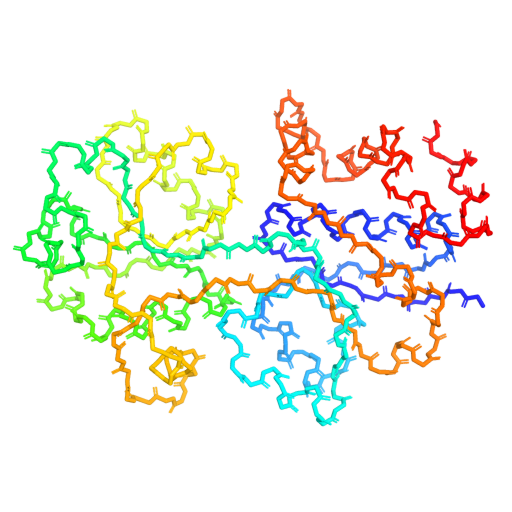6.832 40.259 1.00 27.40 113 GLU A N 1
ATOM 652 C CA . GLU A 1 113 ? 18.454 7.042 39.074 1.00 26.30 113 GLU A CA 1
ATOM 653 C C . GLU A 1 113 ? 16.993 6.827 39.415 1.00 28.48 113 GLU A C 1
ATOM 654 O O . GLU A 1 113 ? 16.662 6.135 40.376 1.00 27.66 113 GLU A O 1
ATOM 660 N N . GLY A 1 114 ? 16.113 7.403 38.610 1.00 27.54 114 GLY A N 1
ATOM 661 C CA . GLY A 1 114 ? 14.691 7.263 38.853 1.00 26.44 114 GLY A CA 1
ATOM 662 C C . GLY A 1 114 ? 13.889 8.013 37.815 1.00 26.50 114 GLY A C 1
ATOM 663 O O . GLY A 1 114 ? 14.434 8.532 36.820 1.00 22.59 114 GLY A O 1
ATOM 664 N N . TRP A 1 115 ? 12.585 8.049 38.051 1.00 22.75 115 TRP A N 1
ATOM 665 C CA . TRP A 1 115 ? 11.648 8.809 37.237 1.00 28.61 115 TRP A CA 1
ATOM 666 C C . TRP A 1 115 ? 11.189 9.982 38.073 1.00 24.54 115 TRP A C 1
ATOM 667 O O . TRP A 1 115 ? 10.853 9.802 39.236 1.00 25.90 115 TRP A O 1
ATOM 678 N N . TRP A 1 116 ? 11.190 11.177 37.487 1.00 23.62 116 TRP A N 1
ATOM 679 C CA . TRP A 1 116 ? 11.002 12.405 38.254 1.00 25.56 116 TRP A CA 1
ATOM 680 C C . TRP A 1 116 ? 9.938 13.318 37.642 1.00 25.50 116 TRP A C 1
ATOM 681 O O . TRP A 1 116 ? 9.679 13.255 36.445 1.00 22.44 116 TRP A O 1
ATOM 692 N N . VAL A 1 117 ? 9.353 14.177 38.481 1.00 21.72 117 VAL A N 1
ATOM 693 C CA . VAL A 1 117 ? 8.529 15.287 38.032 1.00 26.70 117 VAL A CA 1
ATOM 694 C C . VAL A 1 117 ? 9.025 16.537 38.757 1.00 26.41 117 VAL A C 1
ATOM 695 O O . VAL A 1 117 ? 9.727 16.439 39.768 1.00 26.14 117 VAL A O 1
ATOM 699 N N . PRO A 1 118 ? 8.670 17.720 38.241 1.00 23.73 118 PRO A N 1
ATOM 700 C CA . PRO A 1 118 ? 9.109 18.944 38.924 1.00 26.46 118 PRO A CA 1
ATOM 701 C C . PRO A 1 118 ? 8.449 19.077 40.281 1.00 29.31 118 PRO A C 1
ATOM 702 O O . PRO A 1 118 ? 7.286 18.680 40.443 1.00 27.24 118 PRO A O 1
ATOM 706 N N . GLN A 1 119 ? 9.170 19.640 41.242 1.00 27.94 119 GLN A N 1
ATOM 707 C CA . GLN A 1 119 ? 8.616 19.856 42.574 1.00 29.92 119 GLN A CA 1
ATOM 708 C C . GLN A 1 119 ? 7.296 20.635 42.572 1.00 32.59 119 GLN A C 1
ATOM 709 O O . GLN A 1 119 ? 6.382 20.314 43.338 1.00 28.55 119 GLN A O 1
ATOM 715 N N . TYR A 1 120 ? 7.202 21.663 41.730 1.00 27.85 120 TYR A N 1
ATOM 716 C CA . TYR A 1 120 ? 5.984 22.457 41.661 1.00 32.70 120 TYR A CA 1
ATOM 717 C C . TYR A 1 120 ? 4.776 21.621 41.238 1.00 29.25 120 TYR A C 1
ATOM 718 O O . TYR A 1 120 ? 3.660 21.852 41.706 1.00 29.30 120 TYR A O 1
ATOM 727 N N . LEU A 1 121 ? 5.002 20.658 40.351 1.00 27.69 121 LEU A N 1
ATOM 728 C CA . LEU A 1 121 ? 3.940 19.736 39.918 1.00 27.62 121 LEU A CA 1
ATOM 729 C C . LEU A 1 121 ? 3.507 18.802 41.051 1.00 25.88 121 LEU A C 1
ATOM 730 O O . LEU A 1 121 ? 2.320 18.553 41.243 1.00 27.59 121 LEU A O 1
ATOM 735 N N . ALA A 1 122 ? 4.474 18.281 41.803 1.00 26.26 122 ALA A N 1
ATOM 736 C CA . ALA A 1 122 ? 4.171 17.410 42.939 1.00 25.71 122 ALA A CA 1
ATOM 737 C C . ALA A 1 122 ? 3.426 18.161 44.026 1.00 31.33 122 ALA A C 1
ATOM 738 O O . ALA A 1 122 ? 2.640 17.571 44.760 1.00 30.26 122 ALA A O 1
ATOM 740 N N . GLU A 1 123 ? 3.696 19.458 44.146 1.00 29.05 123 GLU A N 1
ATOM 741 C CA . GLU A 1 123 ? 3.046 20.284 45.152 1.00 27.90 123 GLU A CA 1
ATOM 742 C C . GLU A 1 123 ? 1.638 20.680 44.700 1.00 29.86 123 GLU A C 1
ATOM 743 O O . GLU A 1 123 ? 0.700 20.674 45.499 1.00 29.03 123 GLU A O 1
ATOM 749 N N . ALA A 1 124 ? 1.491 21.003 43.417 1.00 30.67 124 ALA A N 1
ATOM 750 C CA . ALA A 1 124 ? 0.182 21.353 42.865 1.00 33.14 124 ALA A CA 1
ATOM 751 C C . ALA A 1 124 ? -0.765 20.147 42.764 1.00 32.06 124 ALA A C 1
ATOM 752 O O . ALA A 1 124 ? -1.979 20.290 42.910 1.00 30.30 124 ALA A O 1
ATOM 754 N N . HIS A 1 125 ? -0.219 18.969 42.485 1.00 29.43 125 HIS A N 1
ATOM 755 C CA . HIS A 1 125 ? -1.052 17.776 42.304 1.00 28.01 125 HIS A CA 1
ATOM 756 C C . HIS A 1 125 ? -0.335 16.566 42.862 1.00 26.13 125 HIS A C 1
ATOM 757 O O . HIS A 1 125 ? 0.307 15.838 42.112 1.00 26.94 125 HIS A O 1
ATOM 764 N N . PRO A 1 126 ? -0.421 16.360 44.186 1.00 29.84 126 PRO A N 1
ATOM 765 C CA . PRO A 1 126 ? 0.349 15.319 44.866 1.00 28.78 126 PRO A CA 1
ATOM 766 C C . PRO A 1 126 ? 0.089 13.920 44.323 1.00 28.29 126 PRO A C 1
ATOM 767 O O . PRO A 1 126 ? 0.870 13.013 44.605 1.00 27.53 126 PRO A O 1
ATOM 771 N N . GLU A 1 127 ? -0.972 13.736 43.550 1.00 26.16 127 GLU A N 1
ATOM 772 C CA . GLU A 1 127 ? -1.221 12.403 43.014 1.00 25.98 127 GLU A CA 1
ATOM 773 C C . GLU A 1 127 ? -0.151 11.968 41.991 1.00 26.91 127 GLU A C 1
ATOM 774 O O . GLU A 1 127 ? -0.028 10.777 41.687 1.00 31.71 127 GLU A O 1
ATOM 780 N N . VAL A 1 128 ? 0.635 12.911 41.469 1.00 29.36 128 VAL A N 1
ATOM 781 C CA . VAL A 1 128 ? 1.726 12.540 40.551 1.00 23.53 128 VAL A CA 1
ATOM 782 C C . VAL A 1 128 ? 2.945 11.959 41.264 1.00 28.27 128 VAL A C 1
ATOM 783 O O . VAL A 1 128 ? 3.930 11.598 40.614 1.00 28.55 128 VAL A O 1
ATOM 787 N N . THR A 1 129 ? 2.892 11.855 42.591 1.00 28.31 129 THR A N 1
ATOM 788 C CA . THR A 1 129 ? 4.036 11.309 43.334 1.00 30.11 129 THR A CA 1
ATOM 789 C C . THR A 1 129 ? 4.127 9.769 43.332 1.00 28.91 129 THR A C 1
ATOM 790 O O . THR A 1 129 ? 5.102 9.219 43.826 1.00 29.47 129 THR A O 1
ATOM 794 N N . THR A 1 130 ? 3.125 9.085 42.785 1.00 26.45 130 THR A N 1
ATOM 795 C CA . THR A 1 130 ? 3.241 7.639 42.557 1.00 26.71 130 THR A CA 1
ATOM 796 C C . THR A 1 130 ? 2.987 7.337 41.085 1.00 27.92 130 THR A C 1
ATOM 797 O O . THR A 1 130 ? 2.214 8.040 40.427 1.00 27.90 130 THR A O 1
ATOM 801 N N . ILE A 1 131 ? 3.620 6.286 40.568 1.00 27.21 131 ILE A N 1
ATOM 802 C CA . ILE A 1 131 ? 3.413 5.910 39.173 1.00 25.74 131 ILE A CA 1
ATOM 803 C C . ILE A 1 131 ? 1.938 5.609 38.871 1.00 25.43 131 ILE A C 1
ATOM 804 O O . ILE A 1 131 ? 1.399 6.027 37.841 1.00 28.00 131 ILE A O 1
ATOM 809 N N . GLU A 1 132 ? 1.270 4.897 39.770 1.00 27.49 132 GLU A N 1
ATOM 810 C CA . GLU A 1 132 ? -0.148 4.599 39.557 1.00 25.90 132 GLU A CA 1
ATOM 811 C C . GLU A 1 132 ? -0.960 5.881 39.469 1.00 27.54 132 GLU A C 1
ATOM 812 O O . GLU A 1 132 ? -1.899 5.979 38.675 1.00 27.24 132 GLU A O 1
ATOM 818 N N . GLY A 1 133 ? -0.604 6.870 40.283 1.00 30.63 133 GLY A N 1
ATOM 819 C CA . GLY A 1 133 ? -1.316 8.137 40.258 1.00 24.49 133 GLY A CA 1
ATOM 820 C C . GLY A 1 133 ? -1.171 8.797 38.902 1.00 26.40 133 GLY A C 1
ATOM 821 O O . GLY A 1 133 ? -2.127 9.332 38.348 1.00 28.91 133 GLY A O 1
ATOM 822 N N . ILE A 1 134 ? 0.036 8.748 38.356 1.00 27.20 134 ILE A N 1
ATOM 823 C CA . ILE A 1 134 ? 0.297 9.302 37.031 1.00 23.24 134 ILE A CA 1
ATOM 824 C C . ILE A 1 134 ? -0.463 8.540 35.947 1.00 28.78 134 ILE A C 1
ATOM 825 O O . ILE A 1 134 ? -1.111 9.140 35.084 1.00 27.22 134 ILE A O 1
ATOM 830 N N . LEU A 1 135 ? -0.375 7.212 35.987 1.00 27.31 135 LEU A N 1
ATOM 831 C CA . LEU A 1 135 ? -1.026 6.379 34.991 1.00 27.16 135 LEU A CA 1
ATOM 832 C C . LEU A 1 135 ? -2.542 6.591 34.952 1.00 29.75 135 LEU A C 1
ATOM 833 O O . LEU A 1 135 ? -3.159 6.437 33.899 1.00 29.76 135 LEU A O 1
ATOM 838 N N . ALA A 1 136 ? -3.138 6.939 36.091 1.00 28.91 136 ALA A N 1
ATOM 839 C CA . ALA A 1 136 ? -4.589 7.129 36.163 1.00 32.35 136 ALA A CA 1
ATOM 840 C C . ALA A 1 136 ? -5.002 8.523 35.725 1.00 31.60 136 ALA A C 1
ATOM 841 O O . ALA A 1 136 ? -6.181 8.792 35.512 1.00 33.93 136 ALA A O 1
ATOM 843 N N . ASN A 1 137 ? -4.032 9.424 35.601 1.00 34.94 137 ASN A N 1
ATOM 844 C CA . ASN A 1 137 ? -4.340 10.812 35.245 1.00 27.99 137 ASN A CA 1
ATOM 845 C C . ASN A 1 137 ? -3.227 11.402 34.393 1.00 29.95 137 ASN A C 1
ATOM 846 O O . ASN A 1 137 ? -2.560 12.359 34.785 1.00 30.54 137 ASN A O 1
ATOM 851 N N . PRO A 1 138 ? -3.018 10.817 33.207 1.00 32.49 138 PRO A N 1
ATOM 852 C CA . PRO A 1 138 ? -1.889 11.167 32.341 1.00 30.52 138 PRO A CA 1
ATOM 853 C C . PRO A 1 138 ? -1.824 12.644 31.958 1.00 28.84 138 PRO A C 1
ATOM 854 O O . PRO A 1 138 ? -0.723 13.125 31.672 1.00 28.77 138 PRO A O 1
ATOM 858 N N . ASP A 1 139 ? -2.956 13.343 31.919 1.00 31.36 139 ASP A N 1
ATOM 859 C CA . ASP A 1 139 ? -2.938 14.759 31.538 1.00 31.24 139 ASP A CA 1
ATOM 860 C C . ASP A 1 139 ? -2.071 15.547 32.513 1.00 29.72 139 ASP A C 1
ATOM 861 O O . ASP A 1 139 ? -1.418 16.519 32.133 1.00 32.28 139 ASP A O 1
ATOM 866 N N . LEU A 1 140 ? -2.050 15.123 33.771 1.00 29.45 140 LEU A N 1
ATOM 867 C CA . LEU A 1 140 ? -1.210 15.804 34.766 1.00 32.36 140 LEU A CA 1
ATOM 868 C C . LEU A 1 140 ? 0.260 15.883 34.359 1.00 30.84 140 LEU A C 1
ATOM 869 O O . LEU A 1 140 ? 0.939 16.837 34.731 1.00 31.55 140 LEU A O 1
ATOM 874 N N . VAL A 1 141 ? 0.763 14.889 33.618 1.00 25.78 141 VAL A N 1
ATOM 875 C CA . VAL A 1 141 ? 2.153 14.953 33.127 1.00 28.24 141 VAL A CA 1
ATOM 876 C C . VAL A 1 141 ? 2.234 15.270 31.631 1.00 27.42 141 VAL A C 1
ATOM 877 O O . VAL A 1 141 ? 3.283 15.132 31.010 1.00 30.42 141 VAL A O 1
ATOM 881 N N . GLY A 1 142 ? 1.121 15.713 31.056 1.00 32.38 142 GLY A N 1
ATOM 882 C CA . GLY A 1 142 ? 1.099 16.077 29.651 1.00 30.26 142 GLY A CA 1
ATOM 883 C C . GLY A 1 142 ? 1.205 14.885 28.719 1.00 29.94 142 GLY A C 1
ATOM 884 O O . GLY A 1 142 ? 1.699 15.008 27.593 1.00 30.02 142 GLY A O 1
ATOM 885 N N . GLY A 1 143 ? 0.759 13.724 29.201 1.00 27.59 143 GLY A N 1
ATOM 886 C CA . GLY A 1 143 ? 0.743 12.517 28.407 1.00 28.32 143 GLY A CA 1
ATOM 887 C C . GLY A 1 143 ? 2.082 12.086 27.838 1.00 29.68 143 GLY A C 1
ATOM 888 O O . GLY A 1 143 ? 2.123 11.435 26.796 1.00 27.64 143 GLY A O 1
ATOM 889 N N . ARG A 1 144 ? 3.183 12.421 28.510 1.00 24.95 144 ARG A N 1
ATOM 890 C CA . ARG A 1 144 ? 4.494 12.053 27.973 1.00 27.83 144 ARG A CA 1
ATOM 891 C C . ARG A 1 144 ? 5.488 11.661 29.045 1.00 26.64 144 ARG A C 1
ATOM 892 O O . ARG A 1 144 ? 5.464 12.213 30.138 1.00 29.01 144 ARG A O 1
ATOM 900 N N . PHE A 1 145 ? 6.361 10.713 28.699 1.00 27.02 145 PHE A N 1
ATOM 901 C CA . PHE A 1 145 ? 7.444 10.255 29.551 1.00 26.49 145 PHE A CA 1
ATOM 902 C C . PHE A 1 145 ? 8.732 10.432 28.770 1.00 23.71 145 PHE A C 1
ATOM 903 O O . PHE A 1 145 ? 8.821 10.006 27.618 1.00 24.22 145 PHE A O 1
ATOM 911 N N . HIS A 1 146 ? 9.726 11.058 29.395 1.00 24.40 146 HIS A N 1
ATOM 912 C CA . HIS A 1 146 ? 11.006 11.329 28.753 1.00 26.17 146 HIS A CA 1
ATOM 913 C C . HIS A 1 146 ? 12.022 10.227 29.063 1.00 21.98 146 HIS A C 1
ATOM 914 O O . HIS A 1 146 ? 12.527 10.122 30.180 1.00 23.04 146 HIS A O 1
ATOM 921 N N . ARG A 1 147 ? 12.325 9.424 28.051 1.00 26.25 147 ARG A N 1
ATOM 922 C CA . ARG A 1 147 ? 13.180 8.252 28.202 1.00 23.56 147 ARG A CA 1
ATOM 923 C C . ARG A 1 147 ? 14.661 8.602 28.010 1.00 26.22 147 ARG A C 1
ATOM 924 O O . ARG A 1 147 ? 15.015 9.445 27.178 1.00 24.90 147 ARG A O 1
ATOM 932 N N . SER A 1 148 ? 15.526 7.963 28.791 1.00 21.16 148 SER A N 1
ATOM 933 C CA . SER A 1 148 ? 16.971 8.072 28.607 1.00 20.93 148 SER A CA 1
ATOM 934 C C . SER A 1 148 ? 17.367 7.691 27.177 1.00 22.51 148 SER A C 1
ATOM 935 O O . SER A 1 148 ? 16.653 6.932 26.515 1.00 25.00 148 SER A O 1
ATOM 938 N N . PRO A 1 149 ? 18.513 8.203 26.694 1.00 24.52 149 PRO A N 1
ATOM 939 C CA . PRO A 1 149 ? 18.906 8.017 25.288 1.00 24.80 149 PRO A CA 1
ATOM 940 C C . PRO A 1 149 ? 19.495 6.648 24.932 1.00 27.56 149 PRO A C 1
ATOM 941 O O . PRO A 1 149 ? 20.051 5.945 25.784 1.00 27.83 149 PRO A O 1
ATOM 945 N N . ASP A 1 150 ? 19.365 6.276 23.663 1.00 21.64 150 ASP A N 1
ATOM 946 C CA . ASP A 1 150 ? 19.991 5.073 23.155 1.00 27.46 150 ASP A CA 1
ATOM 947 C C . ASP A 1 150 ? 21.453 5.078 23.570 1.00 30.25 150 ASP A C 1
ATOM 948 O O . ASP A 1 150 ? 22.110 6.109 23.494 1.00 27.70 150 ASP A O 1
ATOM 953 N N . GLY A 1 151 ? 21.946 3.927 24.011 1.00 24.16 151 GLY A N 1
ATOM 954 C CA . GLY A 1 151 ? 23.349 3.769 24.359 1.00 28.02 151 GLY A CA 1
ATOM 955 C C . GLY A 1 151 ? 23.561 3.691 25.855 1.00 29.65 151 GLY A C 1
ATOM 956 O O . GLY A 1 151 ? 24.602 3.223 26.321 1.00 29.54 151 GLY A O 1
ATOM 957 N N . TRP A 1 152 ? 22.574 4.155 26.617 1.00 25.96 152 TRP A N 1
ATOM 958 C CA . TRP A 1 152 ? 22.629 4.040 28.067 1.00 26.26 152 TRP A CA 1
ATOM 959 C C . TRP A 1 152 ? 21.950 2.749 28.474 1.00 27.50 152 TRP A C 1
ATOM 960 O O . TRP A 1 152 ? 20.972 2.334 27.847 1.00 25.06 152 TRP A O 1
ATOM 971 N N . ALA A 1 153 ? 22.466 2.108 29.516 1.00 25.56 153 ALA A N 1
ATOM 972 C CA . ALA A 1 153 ? 21.826 0.913 30.048 1.00 23.93 153 ALA A CA 1
ATOM 973 C C . ALA A 1 153 ? 20.436 1.284 30.550 1.00 27.56 153 ALA A C 1
ATOM 974 O O . ALA A 1 153 ? 19.496 0.496 30.467 1.00 25.71 153 ALA A O 1
ATOM 976 N N . ALA A 1 154 ? 20.303 2.509 31.058 1.00 24.27 154 ALA A N 1
ATOM 977 C CA . ALA A 1 154 ? 19.006 3.028 31.487 1.00 22.85 154 ALA A CA 1
ATOM 978 C C . ALA A 1 154 ? 17.920 2.994 30.392 1.00 24.45 154 ALA A C 1
ATOM 979 O O . ALA A 1 154 ? 16.737 2.943 30.707 1.00 27.61 154 ALA A O 1
ATOM 981 N N . ALA A 1 155 ? 18.301 3.039 29.118 1.00 25.55 155 ALA A N 1
ATOM 982 C CA . ALA A 1 155 ? 17.290 3.032 28.051 1.00 25.16 155 ALA A CA 1
ATOM 983 C C . ALA A 1 155 ? 16.598 1.663 27.966 1.00 26.50 155 ALA A C 1
ATOM 984 O O . ALA A 1 155 ? 15.409 1.562 27.642 1.00 23.69 155 ALA A O 1
ATOM 986 N N . ILE A 1 156 ? 17.355 0.620 28.277 1.00 24.76 156 ILE A N 1
ATOM 987 C CA . ILE A 1 156 ? 16.824 -0.738 28.347 1.00 24.04 156 ILE A CA 1
ATOM 988 C C . ILE A 1 156 ? 15.876 -0.878 29.535 1.00 25.27 156 ILE A C 1
ATOM 989 O O . ILE A 1 156 ? 14.745 -1.332 29.389 1.00 24.41 156 ILE A O 1
ATOM 994 N N . VAL A 1 157 ? 16.329 -0.450 30.704 1.00 21.84 157 VAL A N 1
ATOM 995 C CA . VAL A 1 157 ? 15.466 -0.423 31.880 1.00 25.01 157 VAL A CA 1
ATOM 996 C C . VAL A 1 157 ? 14.179 0.398 31.689 1.00 26.26 157 VAL A C 1
ATOM 997 O O . VAL A 1 157 ? 13.082 -0.105 31.938 1.00 25.56 157 VAL A O 1
ATOM 1001 N N . ASP A 1 158 ? 14.303 1.653 31.253 1.00 23.79 158 ASP A N 1
ATOM 1002 C CA . ASP A 1 158 ? 13.114 2.502 31.090 1.00 26.55 158 ASP A CA 1
ATOM 1003 C C . ASP A 1 158 ? 12.118 1.822 30.155 1.00 24.26 158 ASP A C 1
ATOM 1004 O O . ASP A 1 158 ? 10.904 1.865 30.361 1.00 25.30 158 ASP A O 1
ATOM 1009 N N . SER A 1 159 ? 12.649 1.239 29.095 1.00 21.99 159 SER A N 1
ATOM 1010 C CA . SER A 1 159 ? 11.828 0.588 28.091 1.00 22.13 159 SER A CA 1
ATOM 1011 C C . SER A 1 159 ? 11.100 -0.615 28.726 1.00 29.75 159 SER A C 1
ATOM 1012 O O . SER A 1 159 ? 9.900 -0.830 28.487 1.00 29.71 159 SER A O 1
ATOM 1015 N N . SER A 1 160 ? 11.814 -1.365 29.565 1.00 25.03 160 SER A N 1
ATOM 1016 C CA . SER A 1 160 ? 11.236 -2.478 30.339 1.00 27.54 160 SER A CA 1
ATOM 1017 C C . SER A 1 160 ? 10.152 -2.002 31.311 1.00 30.09 160 SER A C 1
ATOM 1018 O O . SER A 1 160 ? 9.088 -2.612 31.411 1.00 30.01 160 SER A O 1
ATOM 1021 N N . LEU A 1 161 ? 10.436 -0.924 32.044 1.00 24.89 161 LEU A N 1
ATOM 1022 C CA . LEU A 1 161 ? 9.457 -0.358 32.971 1.00 25.14 161 LEU A CA 1
ATOM 1023 C C . LEU A 1 161 ? 8.220 0.209 32.250 1.00 25.83 161 LEU A C 1
ATOM 1024 O O . LEU A 1 161 ? 7.109 0.098 32.748 1.00 24.43 161 LEU A O 1
ATOM 1029 N N . ALA A 1 162 ? 8.414 0.833 31.092 1.00 25.97 162 ALA A N 1
ATOM 1030 C CA . ALA A 1 162 ? 7.287 1.374 30.334 1.00 28.92 162 ALA A CA 1
ATOM 1031 C C . ALA A 1 162 ? 6.329 0.242 30.003 1.00 30.32 162 ALA A C 1
ATOM 1032 O O . ALA A 1 162 ? 5.108 0.401 30.056 1.00 29.48 162 ALA A O 1
ATOM 1034 N N . LYS A 1 163 ? 6.897 -0.910 29.661 1.00 29.79 163 LYS A N 1
ATOM 1035 C CA . LYS A 1 163 ? 6.096 -2.094 29.385 1.00 28.08 163 LYS A CA 1
ATOM 1036 C C . LYS A 1 163 ? 5.477 -2.671 30.665 1.00 31.65 163 LYS A C 1
ATOM 1037 O O . LYS A 1 163 ? 4.295 -2.995 30.691 1.00 32.81 163 LYS A O 1
ATOM 1043 N N . ALA A 1 164 ? 6.251 -2.781 31.737 1.00 27.73 164 ALA A N 1
ATOM 1044 C CA . ALA A 1 164 ? 5.702 -3.370 32.958 1.00 30.87 164 ALA A CA 1
ATOM 1045 C C . ALA A 1 164 ? 4.532 -2.554 33.518 1.00 34.41 164 ALA A C 1
ATOM 1046 O O . ALA A 1 164 ? 3.603 -3.116 34.117 1.00 28.49 164 ALA A O 1
ATOM 1048 N N . TRP A 1 165 ? 4.579 -1.233 33.337 1.00 27.30 165 TRP A N 1
ATOM 1049 C CA . TRP A 1 165 ? 3.500 -0.369 33.823 1.00 29.91 165 TRP A CA 1
ATOM 1050 C C . TRP A 1 165 ? 2.514 -0.018 32.726 1.00 29.10 165 TRP A C 1
ATOM 1051 O O . TRP A 1 165 ? 1.566 0.703 32.974 1.00 29.41 165 TRP A O 1
ATOM 1062 N N . ASP A 1 166 ? 2.767 -0.485 31.508 1.00 29.45 166 ASP A N 1
ATOM 1063 C CA . ASP A 1 166 ? 1.929 -0.141 30.357 1.00 31.21 166 ASP A CA 1
ATOM 1064 C C . ASP A 1 166 ? 1.667 1.362 30.225 1.00 31.50 166 ASP A C 1
ATOM 1065 O O . ASP A 1 166 ? 0.511 1.814 30.204 1.00 28.13 166 ASP A O 1
ATOM 1070 N N . LEU A 1 167 ? 2.745 2.131 30.132 1.00 29.43 167 LEU A N 1
ATOM 1071 C CA . LEU A 1 167 ? 2.637 3.573 29.929 1.00 30.04 167 LEU A CA 1
ATOM 1072 C C . LEU A 1 167 ? 1.804 3.915 28.704 1.00 28.62 167 LEU A C 1
ATOM 1073 O O . LEU A 1 167 ? 0.874 4.714 28.788 1.00 29.21 167 LEU A O 1
ATOM 1078 N N . GLU A 1 168 ? 2.138 3.326 27.560 1.00 28.86 168 GLU A N 1
ATOM 1079 C CA . GLU A 1 168 ? 1.455 3.692 26.318 1.00 31.62 168 GLU A CA 1
ATOM 1080 C C . GLU A 1 168 ? -0.043 3.428 26.410 1.00 31.77 168 GLU A C 1
ATOM 1081 O O . GLU A 1 168 ? -0.847 4.209 25.918 1.00 34.13 168 GLU A O 1
ATOM 1087 N N . GLY A 1 169 ? -0.408 2.326 27.048 1.00 31.74 169 GLY A N 1
ATOM 1088 C CA . GLY A 1 169 ? -1.798 1.920 27.118 1.00 35.85 169 GLY A CA 1
ATOM 1089 C C . GLY A 1 169 ? -2.570 2.890 27.986 1.00 35.53 169 GLY A C 1
ATOM 1090 O O . GLY A 1 169 ? -3.781 3.010 27.874 1.00 34.06 169 GLY A O 1
ATOM 1091 N N . ASN A 1 170 ? -1.855 3.591 28.858 1.00 34.07 170 ASN A N 1
ATOM 1092 C CA . ASN A 1 170 ? -2.491 4.513 29.779 1.00 32.53 170 ASN A CA 1
ATOM 1093 C C . ASN A 1 170 ? -2.367 5.943 29.290 1.00 29.91 170 ASN A C 1
ATOM 1094 O O . ASN A 1 170 ? -2.593 6.882 30.041 1.00 29.59 170 ASN A O 1
ATOM 1099 N N . GLY A 1 171 ? -1.998 6.092 28.023 1.00 30.52 171 GLY A N 1
ATOM 1100 C CA . GLY A 1 171 ? -1.885 7.402 27.410 1.00 33.29 171 GLY A CA 1
ATOM 1101 C C . GLY A 1 171 ? -0.620 8.162 27.777 1.00 31.82 171 GLY A C 1
ATOM 1102 O O . GLY A 1 171 ? -0.599 9.394 27.748 1.00 30.01 171 GLY A O 1
ATOM 1103 N N . ILE A 1 172 ? 0.436 7.438 28.127 1.00 29.51 172 ILE A N 1
ATOM 1104 C CA . ILE A 1 172 ? 1.734 8.076 28.301 1.00 29.64 172 ILE A CA 1
ATOM 1105 C C . ILE A 1 172 ? 2.648 7.661 27.151 1.00 29.89 172 ILE A C 1
ATOM 1106 O O . ILE A 1 172 ? 3.051 6.501 27.058 1.00 27.54 172 ILE A O 1
ATOM 1111 N N . GLU A 1 173 ? 2.947 8.616 26.278 1.00 29.13 173 GLU A N 1
ATOM 1112 C CA . GLU A 1 173 ? 3.855 8.426 25.155 1.00 32.28 173 GLU A CA 1
ATOM 1113 C C . GLU A 1 173 ? 5.300 8.341 25.643 1.00 29.64 173 GLU A C 1
ATOM 1114 O O . GLU A 1 173 ? 5.782 9.240 26.320 1.00 29.19 173 GLU A O 1
ATOM 1120 N N . VAL A 1 174 ? 5.997 7.268 25.291 1.00 28.31 174 VAL A N 1
ATOM 1121 C CA . VAL A 1 174 ? 7.415 7.167 25.630 1.00 29.85 174 VAL A CA 1
ATOM 1122 C C . VAL A 1 174 ? 8.243 7.916 24.590 1.00 29.09 174 VAL A C 1
ATOM 1123 O O . VAL A 1 174 ? 8.331 7.505 23.433 1.00 29.08 174 VAL A O 1
ATOM 1127 N N . PHE A 1 175 ? 8.834 9.028 24.997 1.00 30.55 175 PHE A N 1
ATOM 1128 C CA . PHE A 1 175 ? 9.636 9.846 24.091 1.00 26.62 175 PHE A CA 1
ATOM 1129 C C . PHE A 1 175 ? 11.132 9.620 24.339 1.00 25.06 175 PHE A C 1
ATOM 1130 O O . PHE A 1 175 ? 11.652 10.011 25.382 1.00 26.92 175 PHE A O 1
ATOM 1138 N N . ALA A 1 176 ? 11.812 8.977 23.383 1.00 26.29 176 ALA A N 1
ATOM 1139 C CA . ALA A 1 176 ? 13.235 8.645 23.501 1.00 28.37 176 ALA A CA 1
ATOM 1140 C C . ALA A 1 176 ? 14.094 9.837 23.105 1.00 30.28 176 ALA A C 1
ATOM 1141 O O . ALA A 1 176 ? 14.131 10.200 21.935 1.00 30.20 176 ALA A O 1
ATOM 1143 N N . HIS A 1 177 ? 14.783 10.444 24.066 1.00 27.91 177 HIS A N 1
ATOM 1144 C CA . HIS A 1 177 ? 15.695 11.536 23.757 1.00 27.29 177 HIS A CA 1
ATOM 1145 C C . HIS A 1 177 ? 16.923 11.080 22.986 1.00 32.00 177 HIS A C 1
ATOM 1146 O O . HIS A 1 177 ? 17.388 9.953 23.152 1.00 30.52 177 HIS A O 1
ATOM 1153 N N . GLY A 1 178 ? 17.432 11.958 22.126 1.00 28.48 178 GLY A N 1
ATOM 1154 C CA . GLY A 1 178 ? 18.562 11.617 21.278 1.00 29.20 178 GLY A CA 1
ATOM 1155 C C . GLY A 1 178 ? 19.868 11.602 22.044 1.00 32.47 178 GLY A C 1
ATOM 1156 O O . GLY A 1 178 ? 20.828 10.932 21.652 1.00 32.63 178 GLY A O 1
ATOM 1157 N N . SER A 1 179 ? 19.906 12.333 23.155 1.00 32.05 179 SER A N 1
ATOM 1158 C CA . SER A 1 179 ? 21.114 12.408 23.962 1.00 26.79 179 SER A CA 1
ATOM 1159 C C . SER A 1 179 ? 20.800 12.864 25.373 1.00 29.89 179 SER A C 1
ATOM 1160 O O . SER A 1 179 ? 19.687 13.315 25.656 1.00 26.98 179 SER A O 1
ATOM 1163 N N . GLY A 1 180 ? 21.791 12.751 26.249 1.00 27.23 180 GLY A N 1
ATOM 1164 C CA . GLY A 1 180 ? 21.681 13.270 27.597 1.00 28.19 180 GLY A CA 1
ATOM 1165 C C . GLY A 1 180 ? 21.447 14.770 27.586 1.00 31.20 180 GLY A C 1
ATOM 1166 O O . GLY A 1 180 ? 20.688 15.279 28.413 1.00 29.14 180 GLY A O 1
ATOM 1167 N N . GLU A 1 181 ? 22.085 15.471 26.645 1.00 30.09 181 GLU A N 1
ATOM 1168 C CA . GLU A 1 181 ? 21.874 16.918 26.490 1.00 34.91 181 GLU A CA 1
ATOM 1169 C C . GLU A 1 181 ? 20.415 17.287 26.195 1.00 28.76 181 GLU A C 1
ATOM 1170 O O . GLU A 1 181 ? 19.864 18.157 26.852 1.00 32.10 181 GLU A O 1
ATOM 1176 N N . THR A 1 182 ? 19.790 16.654 25.207 1.00 28.82 182 THR A N 1
ATOM 1177 C CA . THR A 1 182 ? 18.400 17.012 24.898 1.00 27.94 182 THR A CA 1
ATOM 1178 C C . THR A 1 182 ? 17.446 16.592 26.019 1.00 31.59 182 THR A C 1
ATOM 1179 O O . THR A 1 182 ? 16.414 17.236 26.229 1.00 27.98 182 THR A O 1
ATOM 1183 N N . LEU A 1 183 ? 17.784 15.512 26.730 1.00 28.45 183 LEU A N 1
ATOM 1184 C CA . LEU A 1 183 ? 17.001 15.117 27.901 1.00 28.47 183 LEU A CA 1
ATOM 1185 C C . LEU A 1 183 ? 17.059 16.230 28.938 1.00 28.11 183 LEU A C 1
ATOM 1186 O O . LEU A 1 183 ? 16.035 16.646 29.476 1.00 29.45 183 LEU A O 1
ATOM 1191 N N . ALA A 1 184 ? 18.265 16.716 29.219 1.00 30.63 184 ALA A N 1
ATOM 1192 C CA . ALA A 1 184 ? 18.446 17.762 30.229 1.00 31.28 184 ALA A CA 1
ATOM 1193 C C . ALA A 1 184 ? 17.744 19.054 29.808 1.00 29.27 184 ALA A C 1
ATOM 1194 O O . ALA A 1 184 ? 17.125 19.729 30.618 1.00 28.50 184 ALA A O 1
ATOM 1196 N N . THR A 1 185 ? 17.840 19.386 28.529 1.00 29.14 185 THR A N 1
ATOM 1197 C CA . THR A 1 185 ? 17.219 20.597 28.013 1.00 31.72 185 THR A CA 1
ATOM 1198 C C . THR A 1 185 ? 15.691 20.525 28.092 1.00 33.57 185 THR A C 1
ATOM 1199 O O . THR A 1 185 ? 15.027 21.544 28.299 1.00 30.85 185 THR A O 1
ATOM 1203 N N . SER A 1 186 ? 15.120 19.329 27.953 1.00 28.02 186 SER A N 1
ATOM 1204 C CA . SER A 1 186 ? 13.665 19.243 28.013 1.00 29.17 186 SER A CA 1
ATOM 1205 C C . SER A 1 186 ? 13.208 19.558 29.427 1.00 28.91 186 SER A C 1
ATOM 1206 O O . SER A 1 186 ? 12.125 20.093 29.624 1.00 30.22 186 SER A O 1
ATOM 1209 N N . ILE A 1 187 ? 14.038 19.255 30.421 1.00 26.78 187 ILE A N 1
ATOM 1210 C CA . ILE A 1 187 ? 13.677 19.636 31.787 1.00 29.03 187 ILE A CA 1
ATOM 1211 C C . ILE A 1 187 ? 13.698 21.163 31.912 1.00 32.09 187 ILE A C 1
ATOM 1212 O O . ILE A 1 187 ? 12.699 21.788 32.298 1.00 32.35 187 ILE A O 1
ATOM 1217 N N . ALA A 1 188 ? 14.840 21.758 31.574 1.00 30.28 188 ALA A N 1
ATOM 1218 C CA . ALA A 1 188 ? 14.997 23.209 31.612 1.00 33.51 188 ALA A CA 1
ATOM 1219 C C . ALA A 1 188 ? 13.845 23.944 30.917 1.00 35.78 188 ALA A C 1
ATOM 1220 O O . ALA A 1 188 ? 13.288 24.890 31.461 1.00 37.80 188 ALA A O 1
ATOM 1222 N N . ALA A 1 189 ? 13.488 23.507 29.715 1.00 37.10 189 ALA A N 1
ATOM 1223 C CA . ALA A 1 189 ? 12.410 24.150 28.965 1.00 35.40 189 ALA A CA 1
ATOM 1224 C C . ALA A 1 189 ? 11.090 24.078 29.730 1.00 41.13 189 ALA A C 1
ATOM 1225 O O . ALA A 1 189 ? 10.450 25.108 30.000 1.00 43.82 189 ALA A O 1
ATOM 1227 N N . ALA A 1 190 ? 10.686 22.864 30.090 1.00 31.62 190 ALA A N 1
ATOM 1228 C CA . ALA A 1 190 ? 9.469 22.683 30.872 1.00 35.28 190 ALA A CA 1
ATOM 1229 C C . ALA A 1 190 ? 9.493 23.558 32.121 1.00 33.84 190 ALA A C 1
ATOM 1230 O O . ALA A 1 190 ? 8.497 24.176 32.481 1.00 35.93 190 ALA A O 1
ATOM 1232 N N . TYR A 1 191 ? 10.635 23.588 32.792 1.00 32.70 191 TYR A N 1
ATOM 1233 C CA . TYR A 1 191 ? 10.728 24.263 34.073 1.00 37.29 191 TYR A CA 1
ATOM 1234 C C . TYR A 1 191 ? 10.527 25.768 33.940 1.00 46.18 191 TYR A C 1
ATOM 1235 O O . TYR A 1 191 ? 9.851 26.393 34.755 1.00 46.81 191 TYR A O 1
ATOM 1244 N N . ALA A 1 192 ? 11.139 26.338 32.914 1.00 44.08 192 ALA A N 1
ATOM 1245 C CA . ALA A 1 192 ? 11.044 27.764 32.666 1.00 52.08 192 ALA A CA 1
ATOM 1246 C C . ALA A 1 192 ? 9.584 28.208 32.661 1.00 50.75 192 ALA A C 1
ATOM 1247 O O . ALA A 1 192 ? 9.241 29.234 33.251 1.00 50.56 192 ALA A O 1
ATOM 1249 N N . ASP A 1 193 ? 8.724 27.426 32.013 1.00 44.24 193 ASP A N 1
ATOM 1250 C CA . ASP A 1 193 ? 7.312 27.788 31.902 1.00 46.61 193 ASP A CA 1
ATOM 1251 C C . ASP A 1 193 ? 6.428 27.070 32.920 1.00 41.33 193 ASP A C 1
ATOM 1252 O O . ASP A 1 193 ? 5.207 27.064 32.782 1.00 38.77 193 ASP A O 1
ATOM 1257 N N . ARG A 1 194 ? 7.049 26.460 33.926 1.00 37.30 194 ARG A N 1
ATOM 1258 C CA . ARG A 1 194 ? 6.311 25.731 34.946 1.00 36.71 194 ARG A CA 1
ATOM 1259 C C . ARG A 1 194 ? 5.355 24.725 34.319 1.00 35.64 194 ARG A C 1
ATOM 1260 O O . ARG A 1 194 ? 4.225 24.593 34.763 1.00 35.97 194 ARG A O 1
ATOM 1268 N N . GLU A 1 195 ? 5.796 24.025 33.282 1.00 32.47 195 GLU A N 1
ATOM 1269 C CA . GLU A 1 195 ? 4.955 23.020 32.631 1.00 34.55 195 GLU A CA 1
ATOM 1270 C C . GLU A 1 195 ? 5.256 21.617 33.162 1.00 32.54 195 GLU A C 1
ATOM 1271 O O . GLU A 1 195 ? 6.268 21.405 33.815 1.00 29.98 195 GLU A O 1
ATOM 1277 N N . PRO A 1 196 ? 4.366 20.654 32.901 1.00 34.64 196 PRO A N 1
ATOM 1278 C CA . PRO A 1 196 ? 4.649 19.326 33.456 1.00 29.63 196 PRO A CA 1
ATOM 1279 C C . PRO A 1 196 ? 5.871 18.672 32.802 1.00 30.32 196 PRO A C 1
ATOM 1280 O O . PRO A 1 196 ? 6.253 19.000 31.674 1.00 28.68 196 PRO A O 1
ATOM 1284 N N . TRP A 1 197 ? 6.474 17.737 33.521 1.00 27.13 197 TRP A N 1
ATOM 1285 C CA . TRP A 1 197 ? 7.565 16.935 32.991 1.00 27.71 197 TRP A CA 1
ATOM 1286 C C . TRP A 1 197 ? 7.609 15.633 33.778 1.00 25.46 197 TRP A C 1
ATOM 1287 O O . TRP A 1 197 ? 7.431 15.627 34.989 1.00 25.88 197 TRP A O 1
ATOM 1298 N N . PHE A 1 198 ? 7.862 14.541 33.079 1.00 22.38 198 PHE A N 1
ATOM 1299 C CA . PHE A 1 198 ? 7.878 13.215 33.683 1.00 26.01 198 PHE A CA 1
ATOM 1300 C C . PHE A 1 198 ? 8.917 12.459 32.893 1.00 24.01 198 PHE A C 1
ATOM 1301 O O . PHE A 1 198 ? 8.774 12.322 31.674 1.00 24.69 198 PHE A O 1
ATOM 1309 N N . GLY A 1 199 ? 9.975 11.998 33.561 1.00 21.75 199 GLY A N 1
ATOM 1310 C CA . GLY A 1 199 ? 11.021 11.292 32.855 1.00 21.86 199 GLY A CA 1
ATOM 1311 C C . GLY A 1 199 ? 12.200 10.817 33.689 1.00 25.37 199 GLY A C 1
ATOM 1312 O O . GLY A 1 199 ? 12.295 11.078 34.894 1.00 23.69 199 GLY A O 1
ATOM 1313 N N . TYR A 1 200 ? 13.094 10.096 33.020 1.00 22.22 200 TYR A N 1
ATOM 1314 C CA . TYR A 1 200 ? 14.300 9.566 33.637 1.00 23.43 200 TYR A CA 1
ATOM 1315 C C . TYR A 1 200 ? 15.253 10.692 33.944 1.00 24.45 200 TYR A C 1
ATOM 1316 O O . TYR A 1 200 ? 15.473 11.577 33.114 1.00 24.53 200 TYR A O 1
ATOM 1325 N N . TYR A 1 201 ? 15.820 10.657 35.140 1.00 24.63 201 TYR A N 1
ATOM 1326 C CA . TYR A 1 201 ? 17.015 11.431 35.429 1.00 22.04 201 TYR A CA 1
ATOM 1327 C C . TYR A 1 201 ? 17.725 10.824 36.625 1.00 25.70 201 TYR A C 1
ATOM 1328 O O . TYR A 1 201 ? 17.336 9.749 37.099 1.00 24.52 201 TYR A O 1
ATOM 1337 N N . TRP A 1 202 ? 18.784 11.481 37.091 1.00 22.86 202 TRP A N 1
ATOM 1338 C CA . TRP A 1 202 ? 19.572 10.964 38.199 1.00 25.97 202 TRP A CA 1
ATOM 1339 C C . TRP A 1 202 ? 20.104 12.082 39.105 1.00 28.46 202 TRP A C 1
ATOM 1340 O O . TRP A 1 202 ? 20.171 13.248 38.703 1.00 28.56 202 TRP A O 1
ATOM 1351 N N . ALA A 1 203 ? 20.460 11.716 40.330 1.00 27.86 203 ALA A N 1
ATOM 1352 C CA . ALA A 1 203 ? 20.899 12.674 41.343 1.00 34.60 203 ALA A CA 1
ATOM 1353 C C . ALA A 1 203 ? 22.007 12.100 42.206 1.00 36.97 203 ALA A C 1
ATOM 1354 O O . ALA A 1 203 ? 22.047 10.894 42.453 1.00 36.85 203 ALA A O 1
ATOM 1356 N N . PRO A 1 204 ? 22.901 12.968 42.702 1.00 38.60 204 PRO A N 1
ATOM 1357 C CA . PRO A 1 204 ? 22.897 14.426 42.496 1.00 39.02 204 PRO A CA 1
ATOM 1358 C C . PRO A 1 204 ? 23.462 14.844 41.132 1.00 37.90 204 PRO A C 1
ATOM 1359 O O . PRO A 1 204 ? 24.465 14.278 40.676 1.00 35.98 204 PRO A O 1
ATOM 1363 N N . THR A 1 205 ? 22.807 15.804 40.478 1.00 33.74 205 THR A N 1
ATOM 1364 C CA . THR A 1 205 ? 23.304 16.358 39.213 1.00 33.06 205 THR A CA 1
ATOM 1365 C C . THR A 1 205 ? 23.137 17.877 39.220 1.00 34.69 205 THR A C 1
ATOM 1366 O O . THR A 1 205 ? 22.416 18.416 40.054 1.00 31.92 205 THR A O 1
ATOM 1370 N N . SER A 1 206 ? 23.781 18.554 38.271 1.00 34.95 206 SER A N 1
ATOM 1371 C CA . SER A 1 206 ? 23.673 20.006 38.150 1.00 35.57 206 SER A CA 1
ATOM 1372 C C . SER A 1 206 ? 22.256 20.374 37.827 1.00 32.73 206 SER A C 1
ATOM 1373 O O . SER A 1 206 ? 21.691 21.267 38.446 1.00 32.13 206 SER A O 1
ATOM 1376 N N . VAL A 1 207 ? 21.688 19.671 36.851 1.00 30.32 207 VAL A N 1
ATOM 1377 C CA . VAL A 1 207 ? 20.306 19.872 36.453 1.00 32.45 207 VAL A CA 1
ATOM 1378 C C . VAL A 1 207 ? 19.352 19.840 37.651 1.00 33.91 207 VAL A C 1
ATOM 1379 O O . VAL A 1 207 ? 18.544 20.745 37.829 1.00 35.74 207 VAL A O 1
ATOM 1383 N N . LEU A 1 208 ? 19.463 18.814 38.487 1.00 32.38 208 LEU A N 1
ATOM 1384 C CA . LEU A 1 208 ? 18.550 18.672 39.620 1.00 33.45 208 LEU A CA 1
ATOM 1385 C C . LEU A 1 208 ? 18.842 19.674 40.735 1.00 37.28 208 LEU A C 1
ATOM 1386 O O . LEU A 1 208 ? 17.968 19.965 41.558 1.00 41.56 208 LEU A O 1
ATOM 1391 N N . GLY A 1 209 ? 20.069 20.185 40.769 1.00 36.17 209 GLY A N 1
ATOM 1392 C CA . GLY A 1 209 ? 20.423 21.243 41.700 1.00 38.07 209 GLY A CA 1
ATOM 1393 C C . GLY A 1 209 ? 19.790 22.551 41.265 1.00 39.09 209 GLY A C 1
ATOM 1394 O O . GLY A 1 209 ? 19.348 23.360 42.086 1.00 44.77 209 GLY A O 1
ATOM 1395 N N . LYS A 1 210 ? 19.729 22.751 39.957 1.00 37.36 210 LYS A N 1
ATOM 1396 C CA . LYS A 1 210 ? 19.185 23.978 39.402 1.00 39.19 210 LYS A CA 1
ATOM 1397 C C . LYS A 1 210 ? 17.659 23.941 39.288 1.00 43.20 210 LYS A C 1
ATOM 1398 O O . LYS A 1 210 ? 16.989 24.975 39.419 1.00 38.47 210 LYS A O 1
ATOM 1404 N N . PHE A 1 211 ? 17.109 22.754 39.043 1.00 35.77 211 PHE A N 1
ATOM 1405 C CA . PHE A 1 211 ? 15.666 22.608 38.877 1.00 35.94 211 PHE A CA 1
ATOM 1406 C C . PHE A 1 211 ? 15.124 21.537 39.816 1.00 35.21 211 PHE A C 1
ATOM 1407 O O . PHE A 1 211 ? 15.197 20.347 39.509 1.00 34.08 211 PHE A O 1
ATOM 1415 N N . PRO A 1 212 ? 14.597 21.962 40.972 1.00 32.89 212 PRO A N 1
ATOM 1416 C CA . PRO A 1 212 ? 14.086 21.062 42.010 1.00 33.24 212 PRO A CA 1
ATOM 1417 C C . PRO A 1 212 ? 13.096 20.031 41.444 1.00 30.79 212 PRO A C 1
ATOM 1418 O O . PRO A 1 212 ? 12.021 20.394 40.943 1.00 30.57 212 PRO A O 1
ATOM 1422 N N . MET A 1 213 ? 13.473 18.760 41.519 1.00 29.68 213 MET A N 1
ATOM 1423 C CA . MET A 1 213 ? 12.629 17.682 41.043 1.00 29.17 213 MET A CA 1
ATOM 1424 C C . MET A 1 213 ? 12.264 16.764 42.191 1.00 30.64 213 MET A C 1
ATOM 1425 O O . MET A 1 213 ? 12.891 16.796 43.251 1.00 31.04 213 MET A O 1
ATOM 1430 N N . VAL A 1 214 ? 11.238 15.949 41.966 1.00 27.20 214 VAL A N 1
ATOM 1431 C CA . VAL A 1 214 ? 10.764 15.008 42.964 1.00 28.96 214 VAL A CA 1
ATOM 1432 C C . VAL A 1 214 ? 10.707 13.624 42.327 1.00 28.84 214 VAL A C 1
ATOM 1433 O O . VAL A 1 214 ? 10.249 13.478 41.195 1.00 28.23 214 VAL A O 1
ATOM 1437 N N . MET A 1 215 ? 11.175 12.609 43.040 1.00 26.28 215 MET A N 1
ATOM 1438 C CA . MET A 1 215 ? 11.186 11.261 42.477 1.00 30.50 215 MET A CA 1
ATOM 1439 C C . MET A 1 215 ? 9.804 10.611 42.571 1.00 34.77 215 MET A C 1
ATOM 1440 O O . MET A 1 215 ? 9.205 10.588 43.640 1.00 36.00 215 MET A O 1
ATOM 1445 N N . VAL A 1 216 ? 9.285 10.112 41.447 1.00 27.45 216 VAL A N 1
ATOM 1446 C CA . VAL A 1 216 ? 8.021 9.387 41.462 1.00 25.75 216 VAL A CA 1
ATOM 1447 C C . VAL A 1 216 ? 8.233 8.038 42.161 1.00 31.98 216 VAL A C 1
ATOM 1448 O O . VAL A 1 216 ? 9.231 7.352 41.923 1.00 30.31 216 VAL A O 1
ATOM 1452 N N . ASP A 1 217 ? 7.313 7.671 43.041 1.00 30.15 217 ASP A N 1
ATOM 1453 C CA . ASP A 1 217 ? 7.415 6.391 43.754 1.00 30.96 217 ASP A CA 1
ATOM 1454 C C . ASP A 1 217 ? 7.069 5.266 42.790 1.00 30.18 217 ASP A C 1
ATOM 1455 O O . ASP A 1 217 ? 5.927 5.176 42.324 1.00 29.25 217 ASP A O 1
ATOM 1460 N N . LEU A 1 218 ? 8.066 4.445 42.461 1.00 30.73 218 LEU A N 1
ATOM 1461 C CA . LEU A 1 218 ? 7.885 3.309 41.556 1.00 30.09 218 LEU A CA 1
ATOM 1462 C C . LEU A 1 218 ? 7.726 1.982 42.309 1.00 33.69 218 LEU A C 1
ATOM 1463 O O . LEU A 1 218 ? 7.874 0.910 41.724 1.00 33.78 218 LEU A O 1
ATOM 1468 N N . GLY A 1 219 ? 7.444 2.051 43.606 1.00 33.97 219 GLY A N 1
ATOM 1469 C CA . GLY A 1 219 ? 7.259 0.843 44.397 1.00 36.56 219 GLY A CA 1
ATOM 1470 C C . GLY A 1 219 ? 8.529 0.334 45.054 1.00 39.55 219 GLY A C 1
ATOM 1471 O O . GLY A 1 219 ? 9.557 1.013 45.050 1.00 40.15 219 GLY A O 1
ATOM 1472 N N . GLU A 1 220 ? 8.470 -0.872 45.617 1.00 41.53 220 GLU A N 1
ATOM 1473 C CA . GLU A 1 220 ? 9.613 -1.424 46.348 1.00 44.84 220 GLU A CA 1
ATOM 1474 C C . GLU A 1 220 ? 10.649 -2.066 45.434 1.00 39.00 220 GLU A C 1
ATOM 1475 O O . GLU A 1 220 ? 10.302 -2.770 44.490 1.00 39.26 220 GLU A O 1
ATOM 1481 N N . PHE A 1 221 ? 11.924 -1.822 45.714 1.00 39.26 221 PHE A N 1
ATOM 1482 C CA . PHE A 1 221 ? 12.988 -2.407 44.907 1.00 37.18 221 PHE A CA 1
ATOM 1483 C C . PHE A 1 221 ? 12.968 -3.941 44.943 1.00 41.91 221 PHE A C 1
ATOM 1484 O O . PHE A 1 221 ? 12.795 -4.536 46.006 1.00 42.89 221 PHE A O 1
ATOM 1492 N N . ASP A 1 222 ? 13.152 -4.561 43.778 1.00 36.79 222 ASP A N 1
ATOM 1493 C CA . ASP A 1 222 ? 13.293 -6.012 43.662 1.00 38.56 222 ASP A CA 1
ATOM 1494 C C . ASP A 1 222 ? 14.479 -6.328 42.762 1.00 41.82 222 ASP A C 1
ATOM 1495 O O . ASP A 1 222 ? 14.448 -6.057 41.558 1.00 38.93 222 ASP A O 1
ATOM 1500 N N . ALA A 1 223 ? 15.521 -6.913 43.347 1.00 39.59 223 ALA A N 1
ATOM 1501 C CA . ALA A 1 223 ? 16.748 -7.212 42.615 1.00 42.93 223 ALA A CA 1
ATOM 1502 C C . ALA A 1 223 ? 16.518 -8.053 41.358 1.00 42.20 223 ALA A C 1
ATOM 1503 O O . ALA A 1 223 ? 17.103 -7.787 40.304 1.00 39.32 223 ALA A O 1
ATOM 1505 N N . ASP A 1 224 ? 15.680 -9.078 41.465 1.00 41.33 224 ASP A N 1
ATOM 1506 C CA . ASP A 1 224 ? 15.505 -9.992 40.345 1.00 41.38 224 ASP A CA 1
ATOM 1507 C C . ASP A 1 224 ? 14.688 -9.339 39.246 1.00 37.77 224 ASP A C 1
ATOM 1508 O O . ASP A 1 224 ? 14.961 -9.539 38.064 1.00 35.79 224 ASP A O 1
ATOM 1513 N N . ILE A 1 225 ? 13.680 -8.566 39.636 1.00 37.54 225 ILE A N 1
ATOM 1514 C CA . ILE A 1 225 ? 12.892 -7.838 38.652 1.00 33.37 225 ILE A CA 1
ATOM 1515 C C . ILE A 1 225 ? 13.782 -6.837 37.934 1.00 32.69 225 ILE A C 1
ATOM 1516 O O . ILE A 1 225 ? 13.781 -6.776 36.704 1.00 30.05 225 ILE A O 1
ATOM 1521 N N . HIS A 1 226 ? 14.558 -6.063 38.693 1.00 31.54 226 HIS A N 1
ATOM 1522 C CA . HIS A 1 226 ? 15.419 -5.072 38.053 1.00 31.25 226 HIS A CA 1
ATOM 1523 C C . HIS A 1 226 ? 16.467 -5.714 37.136 1.00 33.73 226 HIS A C 1
ATOM 1524 O O . HIS A 1 226 ? 16.751 -5.195 36.046 1.00 31.71 226 HIS A O 1
ATOM 1531 N N . ALA A 1 227 ? 17.052 -6.828 37.572 1.00 32.16 227 ALA A N 1
ATOM 1532 C CA . ALA A 1 227 ? 18.003 -7.543 36.725 1.00 31.37 227 ALA A CA 1
ATOM 1533 C C . ALA A 1 227 ? 17.360 -7.869 35.386 1.00 29.94 227 ALA A C 1
ATOM 1534 O O . ALA A 1 227 ? 17.971 -7.693 34.332 1.00 32.07 227 ALA A O 1
ATOM 1536 N N . CYS A 1 228 ? 16.115 -8.333 35.432 1.00 31.72 228 CYS A N 1
ATOM 1537 C CA . CYS A 1 228 ? 15.401 -8.710 34.222 1.00 33.46 228 CYS A CA 1
ATOM 1538 C C . CYS A 1 228 ? 15.116 -7.470 33.383 1.00 31.11 228 CYS A C 1
ATOM 1539 O O . CYS A 1 228 ? 15.237 -7.490 32.163 1.00 29.66 228 CYS A O 1
ATOM 1542 N N . ASN A 1 229 ? 14.733 -6.390 34.045 1.00 30.40 229 ASN A N 1
ATOM 1543 C CA . ASN A 1 229 ? 14.472 -5.137 33.332 1.00 29.04 229 ASN A CA 1
ATOM 1544 C C . ASN A 1 229 ? 15.726 -4.632 32.617 1.00 29.58 229 ASN A C 1
ATOM 1545 O O . ASN A 1 229 ? 15.634 -3.948 31.595 1.00 26.40 229 ASN A O 1
ATOM 1550 N N . SER A 1 230 ? 16.892 -4.995 33.153 1.00 28.64 230 SER A N 1
ATOM 1551 C CA . SER A 1 230 ? 18.172 -4.523 32.630 1.00 28.06 230 SER A CA 1
ATOM 1552 C C . SER A 1 230 ? 18.693 -5.344 31.453 1.00 33.18 230 SER A C 1
ATOM 1553 O O . SER A 1 230 ? 19.727 -5.020 30.891 1.00 31.19 230 SER A O 1
ATOM 1556 N N . LYS A 1 231 ? 17.987 -6.403 31.082 1.00 29.84 231 LYS A N 1
ATOM 1557 C CA . LYS A 1 231 ? 18.477 -7.307 30.033 1.00 33.89 231 LYS A CA 1
ATOM 1558 C C . LYS A 1 231 ? 17.546 -7.290 28.834 1.00 35.67 231 LYS A C 1
ATOM 1559 O O . LYS A 1 231 ? 16.354 -7.570 28.976 1.00 36.14 231 LYS A O 1
ATOM 1565 N N . ALA A 1 232 ? 18.084 -6.971 27.661 1.00 33.59 232 ALA A N 1
ATOM 1566 C CA . ALA A 1 232 ? 17.275 -6.890 26.444 1.00 37.52 232 ALA A CA 1
ATOM 1567 C C . ALA A 1 232 ? 16.525 -8.194 26.147 1.00 37.28 232 ALA A C 1
ATOM 1568 O O . ALA A 1 232 ? 15.478 -8.185 25.504 1.00 41.06 232 ALA A O 1
ATOM 1570 N N . ASP A 1 233 ? 17.064 -9.304 26.635 1.00 37.45 233 ASP A N 1
ATOM 1571 C CA . ASP A 1 233 ? 16.570 -10.629 26.269 1.00 43.28 233 ASP A CA 1
ATOM 1572 C C . ASP A 1 233 ? 15.629 -11.217 27.309 1.00 47.51 233 ASP A C 1
ATOM 1573 O O . ASP A 1 233 ? 15.041 -12.276 27.093 1.00 55.11 233 ASP A O 1
ATOM 1578 N N . CYS A 1 234 ? 15.487 -10.544 28.445 1.00 45.72 234 CYS A N 1
ATOM 1579 C CA . CYS A 1 234 ? 14.544 -10.998 29.455 1.00 42.11 234 CYS A CA 1
ATOM 1580 C C . CYS A 1 234 ? 13.182 -10.377 29.194 1.00 48.27 234 CYS A C 1
ATOM 1581 O O . CYS A 1 234 ? 12.972 -9.186 29.436 1.00 43.64 234 CYS A O 1
ATOM 1584 N N . ALA A 1 235 ? 12.256 -11.193 28.694 1.00 44.49 235 ALA A N 1
ATOM 1585 C CA . ALA A 1 235 ? 10.940 -10.711 28.275 1.00 50.52 235 ALA A CA 1
ATOM 1586 C C . ALA A 1 235 ? 9.968 -10.487 29.438 1.00 51.51 235 ALA A C 1
ATOM 1587 O O . ALA A 1 235 ? 9.012 -9.715 29.317 1.00 50.64 235 ALA A O 1
ATOM 1589 N N . ASN A 1 236 ? 10.228 -11.157 30.557 1.00 48.60 236 ASN A N 1
ATOM 1590 C CA . ASN A 1 236 ? 9.356 -11.112 31.728 1.00 51.21 236 ASN A CA 1
ATOM 1591 C C . ASN A 1 236 ? 9.529 -9.851 32.581 1.00 46.21 236 ASN A C 1
ATOM 1592 O O . ASN A 1 236 ? 9.810 -9.933 33.774 1.00 49.97 236 ASN A O 1
ATOM 1597 N N . VAL A 1 237 ? 9.347 -8.683 31.980 1.00 45.50 237 VAL A N 1
ATOM 1598 C CA . VAL A 1 237 ? 9.560 -7.439 32.710 1.00 44.37 237 VAL A CA 1
ATOM 1599 C C . VAL A 1 237 ? 8.592 -7.286 33.891 1.00 42.25 237 VAL A C 1
ATOM 1600 O O . VAL A 1 237 ? 7.488 -7.825 33.882 1.00 45.44 237 VAL A O 1
ATOM 1604 N N . GLY A 1 238 ? 9.032 -6.554 34.908 1.00 41.10 238 GLY A N 1
ATOM 1605 C CA . GLY A 1 238 ? 8.253 -6.345 36.113 1.00 37.07 238 GLY A CA 1
ATOM 1606 C C . GLY A 1 238 ? 8.454 -4.947 36.674 1.00 35.54 238 GLY A C 1
ATOM 1607 O O . GLY A 1 238 ? 9.169 -4.125 36.092 1.00 35.70 238 GLY A O 1
ATOM 1608 N N . LYS A 1 239 ? 7.827 -4.682 37.814 1.00 29.29 239 LYS A N 1
ATOM 1609 C CA . LYS A 1 239 ? 7.849 -3.365 38.430 1.00 33.25 239 LYS A CA 1
ATOM 1610 C C . LYS A 1 239 ? 8.893 -3.270 39.539 1.00 38.92 239 LYS A C 1
ATOM 1611 O O . LYS A 1 239 ? 8.745 -3.889 40.596 1.00 38.55 239 LYS A O 1
ATOM 1617 N N . SER A 1 240 ? 9.956 -2.507 39.289 1.00 30.89 240 SER A N 1
ATOM 1618 C CA . SER A 1 240 ? 10.914 -2.165 40.328 1.00 27.89 240 SER A CA 1
ATOM 1619 C C . SER A 1 240 ? 11.538 -0.799 40.037 1.00 30.60 240 SER A C 1
ATOM 1620 O O . SER A 1 240 ? 11.775 -0.467 38.880 1.00 28.97 240 SER A O 1
ATOM 1623 N N . PRO A 1 241 ? 11.793 -0.001 41.085 1.00 28.16 241 PRO A N 1
ATOM 1624 C CA . PRO A 1 241 ? 12.628 1.198 40.905 1.00 30.81 241 PRO A CA 1
ATOM 1625 C C . PRO A 1 241 ? 14.059 0.770 40.638 1.00 32.11 241 PRO A C 1
ATOM 1626 O O . PRO A 1 241 ? 14.356 -0.416 40.810 1.00 29.25 241 PRO A O 1
ATOM 1630 N N . TYR A 1 242 ? 14.915 1.699 40.211 1.00 30.85 242 TYR A N 1
ATOM 1631 C CA . TYR A 1 242 ? 16.344 1.443 40.070 1.00 24.73 242 TYR A CA 1
ATOM 1632 C C . TYR A 1 242 ? 16.939 1.281 41.454 1.00 29.42 242 TYR A C 1
ATOM 1633 O O . TYR A 1 242 ? 16.485 1.928 42.381 1.00 30.17 242 TYR A O 1
ATOM 1642 N N . PRO A 1 243 ? 17.998 0.461 41.587 1.00 28.98 243 PRO A N 1
ATOM 1643 C CA . PRO A 1 243 ? 18.736 0.425 42.849 1.00 32.10 243 PRO A CA 1
ATOM 1644 C C . PRO A 1 243 ? 19.629 1.659 42.927 1.00 33.92 243 PRO A C 1
ATOM 1645 O O . PRO A 1 243 ? 19.793 2.362 41.924 1.00 30.94 243 PRO A O 1
ATOM 1649 N N . ARG A 1 244 ? 20.192 1.946 44.094 1.00 32.37 244 ARG A N 1
ATOM 1650 C CA . ARG A 1 244 ? 21.217 2.985 44.162 1.00 31.58 244 ARG A CA 1
ATOM 1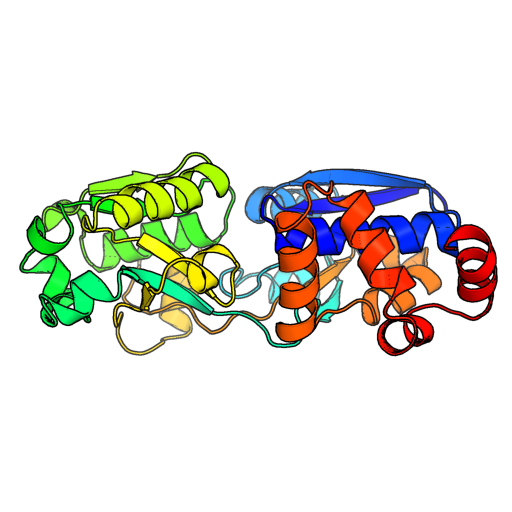651 C C . ARG A 1 244 ? 22.447 2.509 43.397 1.00 32.71 244 ARG A C 1
ATOM 1652 O O . ARG A 1 244 ? 22.855 1.359 43.543 1.00 33.79 244 ARG A O 1
ATOM 1660 N N . ALA A 1 245 ? 23.036 3.376 42.577 1.00 30.18 245 ALA A N 1
ATOM 1661 C CA . ALA A 1 245 ? 24.119 2.953 41.691 1.00 29.67 245 ALA A CA 1
ATOM 1662 C C . ALA A 1 245 ? 25.486 2.973 42.373 1.00 27.30 245 ALA A C 1
ATOM 1663 O O . ALA A 1 245 ? 25.820 3.924 43.103 1.00 30.45 245 ALA A O 1
ATOM 1665 N N . ARG A 1 246 ? 26.275 1.933 42.123 1.00 31.26 246 ARG A N 1
ATOM 1666 C CA . ARG A 1 246 ? 27.718 2.028 42.304 1.00 30.94 246 ARG A CA 1
ATOM 1667 C C . ARG A 1 246 ? 28.244 2.461 40.958 1.00 27.10 246 ARG A C 1
ATOM 1668 O O . ARG A 1 246 ? 27.787 1.983 39.919 1.00 29.28 246 ARG A O 1
ATOM 1676 N N . VAL A 1 247 ? 29.229 3.338 40.976 1.00 27.75 247 VAL A N 1
ATOM 1677 C CA . VAL A 1 247 ? 29.747 3.910 39.752 1.00 28.06 247 VAL A CA 1
ATOM 1678 C C . VAL A 1 247 ? 31.248 3.772 39.787 1.00 27.00 247 VAL A C 1
ATOM 1679 O O . VAL A 1 247 ? 31.909 4.373 40.633 1.00 28.29 247 VAL A O 1
ATOM 1683 N N . ILE A 1 248 ? 31.790 2.983 38.865 1.00 23.61 248 ILE A N 1
ATOM 1684 C CA . ILE A 1 248 ? 33.164 2.539 38.995 1.00 27.42 248 ILE A CA 1
ATOM 1685 C C . ILE A 1 248 ? 34.058 2.908 37.838 1.00 29.84 248 ILE A C 1
ATOM 1686 O O . ILE A 1 248 ? 33.606 3.296 36.754 1.00 27.59 248 ILE A O 1
ATOM 1691 N N . THR A 1 249 ? 35.352 2.789 38.094 1.00 28.70 249 THR A N 1
ATOM 1692 C CA . THR A 1 249 ? 36.330 2.784 37.032 1.00 27.76 249 THR A CA 1
ATOM 1693 C C . THR A 1 249 ? 36.758 1.340 36.871 1.00 31.87 249 THR A C 1
ATOM 1694 O O . THR A 1 249 ? 37.081 0.662 37.852 1.00 31.86 249 THR A O 1
ATOM 1698 N N . ALA A 1 250 ? 36.738 0.860 35.634 1.00 30.41 250 ALA A N 1
ATOM 1699 C CA . ALA A 1 250 ? 37.148 -0.506 35.361 1.00 35.72 250 ALA A CA 1
ATOM 1700 C C . ALA A 1 250 ? 38.246 -0.484 34.305 1.00 33.56 250 ALA A C 1
ATOM 1701 O O . ALA A 1 250 ? 38.369 0.495 33.569 1.00 31.94 250 ALA A O 1
ATOM 1703 N N . VAL A 1 251 ? 39.064 -1.540 34.260 1.00 37.76 251 VAL A N 1
ATOM 1704 C CA . VAL A 1 251 ? 40.088 -1.702 33.217 1.00 38.70 251 VAL A CA 1
ATOM 1705 C C . VAL A 1 251 ? 40.202 -3.146 32.696 1.00 37.56 251 VAL A C 1
ATOM 1706 O O . VAL A 1 251 ? 39.702 -4.091 33.315 1.00 38.09 251 VAL A O 1
ATOM 1710 N N . THR A 1 252 ? 40.855 -3.306 31.548 1.00 40.33 252 THR A N 1
ATOM 1711 C CA . THR A 1 252 ? 41.141 -4.639 31.014 1.00 47.10 252 THR A CA 1
ATOM 1712 C C . THR A 1 252 ? 42.335 -5.229 31.749 1.00 49.14 252 THR A C 1
ATOM 1713 O O . THR A 1 252 ? 43.290 -4.511 32.040 1.00 46.95 252 THR A O 1
ATOM 1717 N N . PRO A 1 253 ? 42.283 -6.535 32.068 1.00 51.18 253 PRO A N 1
ATOM 1718 C CA . PRO A 1 253 ? 43.410 -7.130 32.794 1.00 54.51 253 PRO A CA 1
ATOM 1719 C C . PRO A 1 253 ? 44.704 -7.019 32.000 1.00 48.74 253 PRO A C 1
ATOM 1720 O O . PRO A 1 253 ? 45.776 -6.983 32.591 1.00 51.48 253 PRO A O 1
ATOM 1724 N N . GLY A 1 254 ? 44.599 -6.946 30.679 1.00 48.63 254 GLY A N 1
ATOM 1725 C CA . GLY A 1 254 ? 45.756 -6.685 29.843 1.00 50.56 254 GLY A CA 1
ATOM 1726 C C . GLY A 1 254 ? 46.392 -5.341 30.151 1.00 54.01 254 GLY A C 1
ATOM 1727 O O . GLY A 1 254 ? 47.612 -5.241 30.312 1.00 55.75 254 GLY A O 1
ATOM 1728 N N . PHE A 1 255 ? 45.574 -4.297 30.239 1.00 50.76 255 PHE A N 1
ATOM 1729 C CA . PHE A 1 255 ? 46.095 -2.961 30.523 1.00 48.02 255 PHE A CA 1
ATOM 1730 C C . PHE A 1 255 ? 46.653 -2.930 31.933 1.00 49.46 255 PHE A C 1
ATOM 1731 O O . PHE A 1 255 ? 47.662 -2.279 32.194 1.00 49.39 255 PHE A O 1
ATOM 1739 N N . ALA A 1 256 ? 45.988 -3.642 32.837 1.00 43.45 256 ALA A N 1
ATOM 1740 C CA . ALA A 1 256 ? 46.408 -3.698 34.232 1.00 48.54 256 ALA A CA 1
ATOM 1741 C C . ALA A 1 256 ? 47.792 -4.338 34.370 1.00 53.94 256 ALA A C 1
ATOM 1742 O O . ALA A 1 256 ? 48.692 -3.773 35.005 1.00 48.95 256 ALA A O 1
ATOM 1744 N N . GLU A 1 257 ? 47.942 -5.527 33.785 1.00 51.91 257 GLU A N 1
ATOM 1745 C CA . GLU A 1 257 ? 49.203 -6.263 33.817 1.00 55.27 257 GLU A CA 1
ATOM 1746 C C . GLU A 1 257 ? 50.338 -5.346 33.393 1.00 52.57 257 GLU A C 1
ATOM 1747 O O . GLU A 1 257 ? 51.393 -5.311 34.023 1.00 54.86 257 GLU A O 1
ATOM 1753 N N . GLU A 1 258 ? 50.089 -4.576 32.343 1.00 49.28 258 GLU A N 1
ATOM 1754 C CA . GLU A 1 258 ? 51.100 -3.741 31.718 1.00 52.44 258 GLU A CA 1
ATOM 1755 C C . GLU A 1 258 ? 51.429 -2.441 32.459 1.00 56.15 258 GLU A C 1
ATOM 1756 O O . GLU A 1 258 ? 52.533 -1.915 32.318 1.00 56.46 258 GLU A O 1
ATOM 1762 N N . ASN A 1 259 ? 50.484 -1.903 33.228 1.00 53.81 259 ASN A N 1
ATOM 1763 C CA . ASN A 1 259 ? 50.689 -0.579 33.827 1.00 51.02 259 ASN A CA 1
ATOM 1764 C C . ASN A 1 259 ? 50.291 -0.496 35.292 1.00 46.91 259 ASN A C 1
ATOM 1765 O O . ASN A 1 259 ? 49.325 0.178 35.635 1.00 46.25 259 ASN A O 1
ATOM 1770 N N . PRO A 1 260 ? 51.051 -1.163 36.167 1.00 51.51 260 PRO A N 1
ATOM 1771 C CA . PRO A 1 260 ? 50.744 -1.207 37.601 1.00 47.74 260 PRO A CA 1
ATOM 1772 C C . PRO A 1 260 ? 50.577 0.187 38.207 1.00 44.71 260 PRO A C 1
ATOM 1773 O O . PRO A 1 260 ? 49.748 0.366 39.098 1.00 45.85 260 PRO A O 1
ATOM 1777 N N . GLU A 1 261 ? 51.348 1.155 37.724 1.00 38.46 261 GLU A N 1
ATOM 1778 C CA . GLU A 1 261 ? 51.328 2.508 38.280 1.00 43.90 261 GLU A CA 1
ATOM 1779 C C . GLU A 1 261 ? 50.065 3.295 37.934 1.00 43.43 261 GLU A C 1
ATOM 1780 O O . GLU A 1 261 ? 49.584 4.093 38.738 1.00 37.10 261 GLU A O 1
ATOM 1786 N N . ILE A 1 262 ? 49.546 3.097 36.727 1.00 43.59 262 ILE A N 1
ATOM 1787 C CA . ILE A 1 262 ? 48.352 3.821 36.310 1.00 40.03 262 ILE A CA 1
ATOM 1788 C C . ILE A 1 262 ? 47.158 3.199 37.016 1.00 39.43 262 ILE A C 1
ATOM 1789 O O . ILE A 1 262 ? 46.282 3.902 37.506 1.00 40.25 262 ILE A O 1
ATOM 1794 N N . ILE A 1 263 ? 47.152 1.874 37.093 1.00 37.36 263 ILE A N 1
ATOM 1795 C CA . ILE A 1 263 ? 46.121 1.157 37.822 1.00 37.21 263 ILE A CA 1
ATOM 1796 C C . ILE A 1 263 ? 46.053 1.605 39.279 1.00 42.15 263 ILE A C 1
ATOM 1797 O O . ILE A 1 263 ? 44.965 1.787 39.835 1.00 37.37 263 ILE A O 1
ATOM 1802 N N . GLU A 1 264 ? 47.211 1.793 39.897 1.00 36.39 264 GLU A N 1
ATOM 1803 C CA . GLU A 1 264 ? 47.239 2.240 41.283 1.00 39.02 264 GLU A CA 1
ATOM 1804 C C . GLU A 1 264 ? 46.619 3.624 41.379 1.00 33.72 264 GLU A C 1
ATOM 1805 O O . GLU A 1 264 ? 45.775 3.882 42.234 1.00 34.77 264 GLU A O 1
ATOM 1811 N N . MET A 1 265 ? 47.023 4.505 40.477 1.00 30.84 265 MET A N 1
ATOM 1812 C CA . MET A 1 265 ? 46.470 5.842 40.430 1.00 32.54 265 MET A CA 1
ATOM 1813 C C . MET A 1 265 ? 44.961 5.834 40.163 1.00 32.27 265 MET A C 1
ATOM 1814 O O . MET A 1 265 ? 44.212 6.539 40.827 1.00 30.46 265 MET A O 1
ATOM 1819 N N . LEU A 1 266 ? 44.517 5.033 39.200 1.00 31.88 266 LEU A N 1
ATOM 1820 C CA . LEU A 1 266 ? 43.101 5.012 38.844 1.00 30.85 266 LEU A CA 1
ATOM 1821 C C . LEU A 1 266 ? 42.273 4.370 39.955 1.00 34.84 266 LEU A C 1
ATOM 1822 O O . LEU A 1 266 ? 41.069 4.627 40.065 1.00 32.61 266 LEU A O 1
ATOM 1827 N N . SER A 1 267 ? 42.931 3.551 40.783 1.00 30.62 267 SER A N 1
ATOM 1828 C CA . SER A 1 267 ? 42.308 2.954 41.963 1.00 32.44 267 SER A CA 1
ATOM 1829 C C . SER A 1 267 ? 42.077 3.995 43.045 1.00 34.90 267 SER A C 1
ATOM 1830 O O . SER A 1 267 ? 41.311 3.780 43.977 1.00 32.75 267 SER A O 1
ATOM 1833 N N . ASN A 1 268 ? 42.766 5.120 42.923 1.00 30.20 268 ASN A N 1
ATOM 1834 C CA . ASN A 1 268 ? 42.616 6.194 43.876 1.00 33.84 268 ASN A CA 1
ATOM 1835 C C . ASN A 1 268 ? 41.734 7.317 43.350 1.00 33.91 268 ASN A C 1
ATOM 1836 O O . ASN A 1 268 ? 41.050 7.982 44.121 1.00 32.32 268 ASN A O 1
ATOM 1841 N N . LEU A 1 269 ? 41.748 7.515 42.034 1.00 29.52 269 LEU A N 1
ATOM 1842 C CA . LEU A 1 269 ? 41.007 8.609 41.422 1.00 28.46 269 LEU A CA 1
ATOM 1843 C C . LEU A 1 269 ? 39.508 8.476 41.678 1.00 27.99 269 LEU A C 1
ATOM 1844 O O . LEU A 1 269 ? 38.879 7.514 41.235 1.00 26.68 269 LEU A O 1
ATOM 1849 N N . SER A 1 270 ? 38.943 9.450 42.386 1.00 26.34 270 SER A N 1
ATOM 1850 C CA . SER A 1 270 ? 37.560 9.351 42.841 1.00 27.87 270 SER A CA 1
ATOM 1851 C C . SER A 1 270 ? 37.054 10.712 43.307 1.00 32.42 270 SER A C 1
ATOM 1852 O O . SER A 1 270 ? 37.843 11.564 43.688 1.00 30.67 270 SER A O 1
ATOM 1855 N N . PHE A 1 271 ? 35.740 10.926 43.258 1.00 29.09 271 PHE A N 1
ATOM 1856 C CA . PHE A 1 271 ? 35.158 12.199 43.683 1.00 33.43 271 PHE A CA 1
ATOM 1857 C C . PHE A 1 271 ? 33.964 11.941 44.583 1.00 32.64 271 PHE A C 1
ATOM 1858 O O . PHE A 1 271 ? 33.129 11.084 44.286 1.00 30.96 271 PHE A O 1
ATOM 1866 N N . THR A 1 272 ? 33.890 12.659 45.697 1.00 31.21 272 THR A N 1
ATOM 1867 C CA . THR A 1 272 ? 32.657 12.675 46.465 1.00 32.97 272 THR A CA 1
ATOM 1868 C C . THR A 1 272 ? 31.680 13.527 45.669 1.00 32.31 272 THR A C 1
ATOM 1869 O O . THR A 1 272 ? 32.095 14.295 44.798 1.00 32.68 272 THR A O 1
ATOM 1873 N N . ASN A 1 273 ? 30.390 13.409 45.966 1.00 34.21 273 ASN A N 1
ATOM 1874 C CA . ASN A 1 273 ? 29.398 14.233 45.275 1.00 36.05 273 ASN A CA 1
ATOM 1875 C C . ASN A 1 273 ? 29.610 15.724 45.545 1.00 37.12 273 ASN A C 1
ATOM 1876 O O . ASN A 1 273 ? 29.546 16.544 44.623 1.00 37.01 273 ASN A O 1
ATOM 1881 N N . ASP A 1 274 ? 29.915 16.082 46.788 1.00 36.90 274 ASP A N 1
ATOM 1882 C CA . ASP A 1 274 ? 30.262 17.481 47.067 1.00 35.62 274 ASP A CA 1
ATOM 1883 C C . ASP A 1 274 ? 31.423 17.967 46.189 1.00 38.05 274 ASP A C 1
ATOM 1884 O O . ASP A 1 274 ? 31.358 19.048 45.607 1.00 39.21 274 ASP A O 1
ATOM 1889 N N . GLN A 1 275 ? 32.476 17.159 46.078 1.00 33.91 275 GLN A N 1
ATOM 1890 C CA . GLN A 1 275 ? 33.639 17.543 45.281 1.00 35.69 275 GLN A CA 1
ATOM 1891 C C . GLN A 1 275 ? 33.278 17.684 43.814 1.00 37.56 275 GLN A C 1
ATOM 1892 O O . GLN A 1 275 ? 33.685 18.652 43.158 1.00 38.26 275 GLN A O 1
ATOM 1898 N N . MET A 1 276 ? 32.525 16.720 43.288 1.00 35.48 276 MET A N 1
ATOM 1899 C CA . MET A 1 276 ? 32.097 16.792 41.890 1.00 35.89 276 MET A CA 1
ATOM 1900 C C . MET A 1 276 ? 31.211 18.011 41.651 1.00 38.41 276 MET A C 1
ATOM 1901 O O . MET A 1 276 ? 31.361 18.706 40.646 1.00 39.59 276 MET A O 1
ATOM 1906 N N . GLY A 1 277 ? 30.292 18.268 42.575 1.00 38.98 277 GLY A N 1
ATOM 1907 C CA . GLY A 1 277 ? 29.436 19.438 42.483 1.00 41.75 277 GLY A CA 1
ATOM 1908 C C . GLY A 1 277 ? 30.270 20.706 42.398 1.00 44.76 277 GLY A C 1
ATOM 1909 O O . GLY A 1 277 ? 30.073 21.535 41.511 1.00 49.05 277 GLY A O 1
ATOM 1910 N N . ALA A 1 278 ? 31.222 20.844 43.313 1.00 43.53 278 ALA A N 1
ATOM 1911 C CA . ALA A 1 278 ? 32.074 22.032 43.355 1.00 45.12 278 ALA A CA 1
ATOM 1912 C C . ALA A 1 278 ? 32.829 22.283 42.045 1.00 49.10 278 ALA A C 1
ATOM 1913 O O . ALA A 1 278 ? 33.073 23.440 41.680 1.00 50.09 278 ALA A O 1
ATOM 1915 N N . ILE A 1 279 ? 33.197 21.209 41.342 1.00 45.12 279 ILE A N 1
ATOM 1916 C CA . ILE A 1 279 ? 33.891 21.333 40.061 1.00 43.07 279 ILE A CA 1
ATOM 1917 C C . ILE A 1 279 ? 32.935 21.733 38.959 1.00 47.08 279 ILE A C 1
ATOM 1918 O O . ILE A 1 279 ? 33.242 22.593 38.138 1.00 54.18 279 ILE A O 1
ATOM 1923 N N . LEU A 1 280 ? 31.783 21.079 38.921 1.00 45.94 280 LEU A N 1
ATOM 1924 C CA . LEU A 1 280 ? 30.802 21.349 37.884 1.00 48.21 280 LEU A CA 1
ATOM 1925 C C . LEU A 1 280 ? 30.341 22.797 37.958 1.00 53.26 280 LEU A C 1
ATOM 1926 O O . LEU A 1 280 ? 30.246 23.482 36.939 1.00 51.23 280 LEU A O 1
ATOM 1931 N N . ALA A 1 281 ? 30.069 23.258 39.173 1.00 51.39 281 ALA A N 1
ATOM 1932 C CA . ALA A 1 281 ? 29.602 24.615 39.371 1.00 54.09 281 ALA A CA 1
ATOM 1933 C C . ALA A 1 281 ? 30.630 25.578 38.795 1.00 61.30 281 ALA A C 1
ATOM 1934 O O . ALA A 1 281 ? 30.293 26.440 37.979 1.00 62.96 281 ALA A O 1
ATOM 1936 N N . TRP A 1 282 ? 31.888 25.416 39.201 1.00 56.16 282 TRP A N 1
ATOM 1937 C CA . TRP A 1 282 ? 32.948 26.280 38.697 1.00 56.61 282 TRP A CA 1
ATOM 1938 C C . TRP A 1 282 ? 32.989 26.287 37.170 1.00 57.24 282 TRP A C 1
ATOM 1939 O O . TRP A 1 282 ? 33.201 27.334 36.564 1.00 62.36 282 TRP A O 1
ATOM 1950 N N . GLN A 1 283 ? 32.781 25.129 36.548 1.00 55.40 283 GLN A N 1
ATOM 1951 C CA . GLN A 1 283 ? 32.828 25.030 35.086 1.00 57.59 283 GLN A CA 1
ATOM 1952 C C . GLN A 1 283 ? 31.637 25.715 34.402 1.00 66.77 283 GLN A C 1
ATOM 1953 O O . GLN A 1 283 ? 31.675 25.994 33.198 1.00 67.31 283 GLN A O 1
ATOM 1959 N N . GLU A 1 284 ? 30.582 25.974 35.170 1.00 64.60 284 GLU A N 1
ATOM 1960 C CA . GLU A 1 284 ? 29.379 26.618 34.643 1.00 68.58 284 GLU A CA 1
ATOM 1961 C C . GLU A 1 284 ? 29.360 28.119 34.949 1.00 66.30 284 GLU A C 1
ATOM 1962 O O . GLU A 1 284 ? 28.926 28.928 34.129 1.00 65.03 284 GLU A O 1
ATOM 1968 N N . GLU A 1 285 ? 29.831 28.487 36.135 1.00 64.92 285 GLU A N 1
ATOM 1969 C CA . GLU A 1 285 ? 29.921 29.891 36.503 1.00 70.35 285 GLU A CA 1
ATOM 1970 C C . GLU A 1 285 ? 30.952 30.601 35.626 1.00 71.92 285 GLU A C 1
ATOM 1971 O O . GLU A 1 285 ? 30.902 31.818 35.455 1.00 76.08 285 GLU A O 1
ATOM 1977 N N . ASN A 1 286 ? 31.895 29.831 35.094 1.00 64.81 286 ASN A N 1
ATOM 1978 C CA . ASN A 1 286 ? 32.746 30.284 34.004 1.00 63.52 286 ASN A CA 1
ATOM 1979 C C . ASN A 1 286 ? 32.255 29.582 32.751 1.00 64.13 286 ASN A C 1
ATOM 1980 O O . ASN A 1 286 ? 31.261 28.869 32.795 1.00 70.23 286 ASN A O 1
ATOM 1985 N N . GLY A 1 287 ? 32.936 29.770 31.631 1.00 66.99 287 GLY A N 1
ATOM 1986 C CA . GLY A 1 287 ? 32.555 29.061 30.423 1.00 63.88 287 GLY A CA 1
ATOM 1987 C C . GLY A 1 287 ? 33.527 27.930 30.157 1.00 70.14 287 GLY A C 1
ATOM 1988 O O . GLY A 1 287 ? 33.734 27.521 29.010 1.00 69.85 287 GLY A O 1
ATOM 1989 N N . ALA A 1 288 ? 34.109 27.414 31.236 1.00 70.44 288 ALA A N 1
ATOM 1990 C CA . ALA A 1 288 ? 35.269 26.525 31.157 1.00 67.11 288 ALA A CA 1
ATOM 1991 C C . ALA A 1 288 ? 35.049 25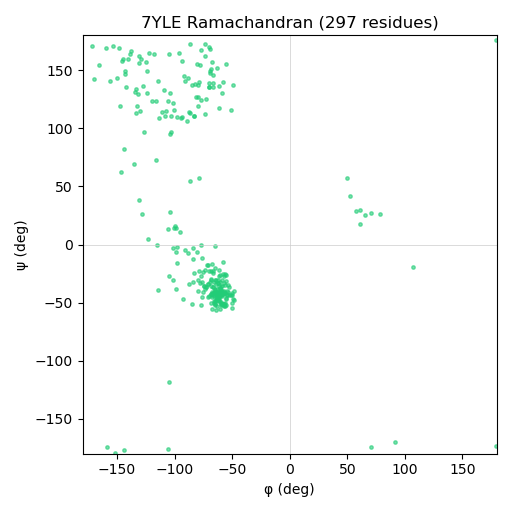.264 30.337 1.00 63.00 288 ALA A C 1
ATOM 1992 O O . ALA A 1 288 ? 33.988 24.638 30.402 1.00 60.56 288 ALA A O 1
ATOM 1994 N N . SER A 1 289 ? 36.066 24.894 29.565 1.00 58.50 289 SER A N 1
ATOM 1995 C CA . SER A 1 289 ? 36.086 23.590 28.928 1.00 62.05 289 SER A CA 1
ATOM 1996 C C . SER A 1 289 ? 36.290 22.550 30.025 1.00 59.04 289 SER A C 1
ATOM 1997 O O . SER A 1 289 ? 36.591 22.899 31.171 1.00 54.80 289 SER A O 1
ATOM 2000 N N . SER A 1 290 ? 36.125 21.278 29.681 1.00 53.58 290 SER A N 1
ATOM 2001 C CA . SER A 1 290 ? 36.333 20.214 30.652 1.00 55.01 290 SER A CA 1
ATOM 2002 C C . SER A 1 290 ? 37.780 20.245 31.136 1.00 57.23 290 SER A C 1
ATOM 2003 O O . SER A 1 290 ? 38.047 20.100 32.328 1.00 53.51 290 SER A O 1
ATOM 2006 N N . GLU A 1 291 ? 38.704 20.454 30.201 1.00 58.72 291 GLU A N 1
ATOM 2007 C CA . GLU A 1 291 ? 40.126 20.572 30.519 1.00 56.86 291 GLU A CA 1
ATOM 2008 C C . GLU A 1 291 ? 40.415 21.701 31.527 1.00 52.38 291 GLU A C 1
ATOM 2009 O O . GLU A 1 291 ? 41.221 21.535 32.438 1.00 54.04 291 GLU A O 1
ATOM 2015 N N . GLU A 1 292 ? 39.746 22.836 31.375 1.00 56.36 292 GLU A N 1
ATOM 2016 C CA . GLU A 1 292 ? 39.946 23.956 32.291 1.00 54.60 292 GLU A CA 1
ATOM 2017 C C . GLU A 1 292 ? 39.422 23.647 33.690 1.00 55.42 292 GLU A C 1
ATOM 2018 O O . GLU A 1 292 ? 39.993 24.095 34.691 1.00 51.11 292 GLU A O 1
ATOM 2024 N N . ALA A 1 293 ? 38.320 22.901 33.753 1.00 54.22 293 ALA A N 1
ATOM 2025 C CA . ALA A 1 293 ? 37.759 22.476 35.031 1.00 52.59 293 ALA A CA 1
ATOM 2026 C C . ALA A 1 293 ? 38.718 21.515 35.732 1.00 45.86 293 ALA A C 1
ATOM 2027 O O . ALA A 1 293 ? 38.949 21.620 36.933 1.00 39.81 293 ALA A O 1
ATOM 2029 N N . ALA A 1 294 ? 39.271 20.574 34.977 1.00 45.99 294 ALA A N 1
ATOM 2030 C CA . ALA A 1 294 ? 40.224 19.629 35.547 1.00 46.73 294 ALA A CA 1
ATOM 2031 C C . ALA A 1 294 ? 41.396 20.390 36.174 1.00 51.16 294 ALA A C 1
ATOM 2032 O O . ALA A 1 294 ? 41.746 20.179 37.344 1.00 47.28 294 ALA A O 1
ATOM 2034 N N . VAL A 1 295 ? 41.987 21.297 35.402 1.00 52.00 295 VAL A N 1
ATOM 2035 C CA . VAL A 1 295 ? 43.116 22.075 35.898 1.00 52.99 295 VAL A CA 1
ATOM 2036 C C . VAL A 1 295 ? 42.710 22.809 37.167 1.00 50.74 295 VAL A C 1
ATOM 2037 O O . VAL A 1 295 ? 43.472 22.888 38.131 1.00 50.97 295 VAL A O 1
ATOM 2041 N N . TRP A 1 296 ? 41.492 23.330 37.174 1.00 48.17 296 TRP A N 1
ATOM 2042 C CA . TRP A 1 296 ? 41.011 24.042 38.337 1.00 48.66 296 TRP A CA 1
ATOM 2043 C C . TRP A 1 296 ? 40.919 23.127 39.552 1.00 50.35 296 TRP A C 1
ATOM 2044 O O . TRP A 1 296 ? 41.322 23.503 40.658 1.00 48.33 296 TRP A O 1
ATOM 2055 N N . PHE A 1 297 ? 40.373 21.931 39.354 1.00 43.70 297 PHE A N 1
ATOM 2056 C CA . PHE A 1 297 ? 40.250 20.995 40.458 1.00 40.73 297 PHE A CA 1
ATOM 2057 C C . PHE A 1 297 ? 41.623 20.665 41.038 1.00 43.17 297 PHE A C 1
ATOM 2058 O O . PHE A 1 297 ? 41.844 20.783 42.243 1.00 44.06 297 PHE A O 1
ATOM 2066 N N . LEU A 1 298 ? 42.541 20.264 40.166 1.00 40.67 298 LEU A N 1
ATOM 2067 C CA . LEU A 1 298 ? 43.869 19.824 40.587 1.00 45.37 298 LEU A CA 1
ATOM 2068 C C . LEU A 1 298 ? 44.633 20.956 41.281 1.00 47.20 298 LEU A C 1
ATOM 2069 O O . LEU A 1 298 ? 45.291 20.752 42.302 1.00 49.13 298 LEU A O 1
ATOM 2074 N N . SER A 1 299 ? 44.532 22.158 40.732 1.00 46.41 299 SER A N 1
ATOM 2075 C CA . SER A 1 299 ? 45.270 23.293 41.272 1.00 51.84 299 SER A CA 1
ATOM 2076 C C . SER A 1 299 ? 44.840 23.657 42.690 1.00 51.37 299 SER A C 1
ATOM 2077 O O . SER A 1 299 ? 45.658 24.078 43.512 1.00 52.15 299 SER A O 1
ATOM 2080 N N . ASN A 1 300 ? 43.556 23.483 42.976 1.00 51.08 300 ASN A N 1
ATOM 2081 C CA . ASN A 1 300 ? 43.004 23.908 44.250 1.00 48.52 300 ASN A CA 1
ATOM 2082 C C . ASN A 1 300 ? 42.800 22.785 45.258 1.00 52.59 300 ASN A C 1
ATOM 2083 O O . ASN A 1 300 ? 42.404 23.037 46.401 1.00 48.32 300 ASN A O 1
ATOM 2088 N N . ASN A 1 301 ? 43.088 21.551 44.849 1.00 49.28 301 ASN A N 1
ATOM 2089 C CA . ASN A 1 301 ? 42.762 20.407 45.694 1.00 46.65 301 ASN A CA 1
ATOM 2090 C C . ASN A 1 301 ? 43.875 19.395 45.917 1.00 45.99 301 ASN A C 1
ATOM 2091 O O . ASN A 1 301 ? 43.625 18.196 45.975 1.00 46.03 301 ASN A O 1
ATOM 2096 N N . SER A 1 302 ? 45.099 19.890 46.064 1.00 47.16 302 SER A N 1
ATOM 2097 C CA . SER A 1 302 ? 46.240 19.033 46.338 1.00 45.78 302 SER A CA 1
ATOM 2098 C C . SER A 1 302 ? 45.948 18.097 47.500 1.00 43.79 302 SER A C 1
ATOM 2099 O O . SER A 1 302 ? 46.286 16.918 47.455 1.00 41.81 302 SER A O 1
ATOM 2102 N N . ASP A 1 303 ? 45.305 18.620 48.539 1.00 46.66 303 ASP A N 1
ATOM 2103 C CA . ASP A 1 303 ? 44.964 17.803 49.700 1.00 48.08 303 ASP A CA 1
ATOM 2104 C C . ASP A 1 303 ? 44.101 16.592 49.327 1.00 47.68 303 ASP A C 1
ATOM 2105 O O . ASP A 1 303 ? 44.100 15.584 50.030 1.00 49.99 303 ASP A O 1
ATOM 2110 N N . ILE A 1 304 ? 43.366 16.687 48.223 1.00 41.63 304 ILE A N 1
ATOM 2111 C CA . ILE A 1 304 ? 42.548 15.562 47.783 1.00 40.17 304 ILE A CA 1
ATOM 2112 C C . ILE A 1 304 ? 43.356 14.568 46.946 1.00 37.82 304 ILE A C 1
ATOM 2113 O O . ILE A 1 304 ? 43.354 13.372 47.226 1.00 37.23 304 ILE A O 1
ATOM 2118 N N . TRP A 1 305 ? 44.060 15.059 45.929 1.00 34.03 305 TRP A N 1
ATOM 2119 C CA . TRP A 1 305 ? 44.638 14.145 44.948 1.00 37.66 305 TRP A CA 1
ATOM 2120 C C . TRP A 1 305 ? 46.113 13.771 45.136 1.00 37.50 305 TRP A C 1
ATOM 2121 O O . TRP A 1 305 ? 46.581 12.807 44.538 1.00 33.77 305 TRP A O 1
ATOM 2132 N N . ALA A 1 306 ? 46.839 14.521 45.958 1.00 35.69 306 ALA A N 1
ATOM 2133 C CA . ALA A 1 306 ? 48.264 14.256 46.136 1.00 36.41 306 ALA A CA 1
ATOM 2134 C C . ALA A 1 306 ? 48.518 12.769 46.390 1.00 35.28 306 ALA A C 1
ATOM 2135 O O . ALA A 1 306 ? 49.465 12.183 45.873 1.00 33.66 306 ALA A O 1
ATOM 2137 N N . GLY A 1 307 ? 47.649 12.150 47.175 1.00 36.67 307 GLY A N 1
ATOM 2138 C CA . GLY A 1 307 ? 47.818 10.752 47.501 1.00 34.14 307 GLY A CA 1
ATOM 2139 C C . GLY A 1 307 ? 47.421 9.812 46.374 1.00 38.33 307 GLY A C 1
ATOM 2140 O O . GLY A 1 307 ? 47.711 8.611 46.449 1.00 31.66 307 GLY A O 1
ATOM 2141 N N . TRP A 1 308 ? 46.758 10.336 45.338 1.00 31.00 308 TRP A N 1
ATOM 2142 C CA . TRP A 1 308 ? 46.335 9.481 44.221 1.00 33.92 308 TRP A CA 1
ATOM 2143 C C . TRP A 1 308 ? 47.531 9.033 43.384 1.00 31.02 308 TRP A C 1
ATOM 2144 O O . TRP A 1 308 ? 47.534 7.941 42.819 1.00 33.41 308 TRP A O 1
ATOM 2155 N N . VAL A 1 309 ? 48.530 9.901 43.280 1.00 33.58 309 VAL A N 1
ATOM 2156 C CA . VAL A 1 309 ? 49.665 9.656 42.395 1.00 35.79 309 VAL A CA 1
ATOM 2157 C C . VAL A 1 309 ? 50.898 9.246 43.198 1.00 36.21 309 VAL A C 1
ATOM 2158 O O . VAL A 1 309 ? 50.933 9.428 44.415 1.00 34.75 309 VAL A O 1
ATOM 2162 N N . ASN A 1 310 ? 51.891 8.679 42.515 1.00 36.59 310 ASN A N 1
ATOM 2163 C CA . ASN A 1 310 ? 53.146 8.316 43.160 1.00 37.66 310 ASN A CA 1
ATOM 2164 C C . ASN A 1 310 ? 54.121 9.497 43.179 1.00 32.77 310 ASN A C 1
ATOM 2165 O O . ASN A 1 310 ? 53.864 10.537 42.567 1.00 33.86 310 ASN A O 1
ATOM 2170 N N . ASP A 1 311 ? 55.239 9.336 43.881 1.00 36.98 311 ASP A N 1
ATOM 2171 C CA . ASP A 1 311 ? 56.150 10.451 44.103 1.00 35.37 311 ASP A CA 1
ATOM 2172 C C . ASP A 1 311 ? 56.649 11.005 42.779 1.00 31.49 311 ASP A C 1
ATOM 2173 O O . ASP A 1 311 ? 56.716 12.212 42.588 1.00 32.12 311 ASP A O 1
ATOM 2178 N N . ALA A 1 312 ? 57.007 10.112 41.863 1.00 35.30 312 ALA A N 1
ATOM 2179 C CA . ALA A 1 312 ? 57.531 10.527 40.563 1.00 35.14 312 ALA A CA 1
ATOM 2180 C C . ALA A 1 312 ? 56.518 11.401 39.824 1.00 35.07 312 ALA A C 1
ATOM 2181 O O . ALA A 1 312 ? 56.838 12.488 39.355 1.00 36.67 312 ALA A O 1
ATOM 2183 N N . ALA A 1 313 ? 55.284 10.916 39.722 1.00 34.98 313 ALA A N 1
ATOM 2184 C CA . ALA A 1 313 ? 54.228 11.660 39.033 1.00 36.40 313 ALA A CA 1
ATOM 2185 C C . ALA A 1 313 ? 54.009 12.997 39.707 1.00 36.29 313 ALA A C 1
ATOM 2186 O O . ALA A 1 313 ? 53.823 14.025 39.050 1.00 38.85 313 ALA A O 1
ATOM 2188 N N . ARG A 1 314 ? 54.039 12.983 41.031 1.00 35.54 314 ARG A N 1
ATOM 2189 C CA . ARG A 1 314 ? 53.817 14.205 41.773 1.00 34.67 314 ARG A CA 1
ATOM 2190 C C . ARG A 1 314 ? 54.924 15.225 41.478 1.00 37.55 314 ARG A C 1
ATOM 2191 O O . ARG A 1 314 ? 54.683 16.428 41.502 1.00 37.42 314 ARG A O 1
ATOM 2199 N N . GLU A 1 315 ? 56.133 14.755 41.178 1.00 37.83 315 GLU A N 1
ATOM 2200 C CA . GLU A 1 315 ? 57.206 15.682 40.795 1.00 39.07 315 GLU A CA 1
ATOM 2201 C C . GLU A 1 315 ? 56.852 16.366 39.474 1.00 43.68 315 GLU A C 1
ATOM 2202 O O . GLU A 1 315 ? 56.907 17.597 39.364 1.00 38.94 315 GLU A O 1
ATOM 2208 N N . ASN A 1 316 ? 56.496 15.552 38.476 1.00 40.09 316 ASN A N 1
ATOM 2209 C CA . ASN A 1 316 ? 56.053 16.053 37.173 1.00 41.24 316 ASN A CA 1
ATOM 2210 C C . ASN A 1 316 ? 54.880 17.021 37.272 1.00 46.52 316 ASN A C 1
ATOM 2211 O O . ASN A 1 316 ? 54.890 18.086 36.652 1.00 47.88 316 ASN A O 1
ATOM 2216 N N . LEU A 1 317 ? 53.874 16.649 38.061 1.00 44.25 317 LEU A N 1
ATOM 2217 C CA . LEU A 1 317 ? 52.674 17.472 38.205 1.00 43.52 317 LEU A CA 1
ATOM 2218 C C . LEU A 1 317 ? 52.955 18.775 38.932 1.00 49.94 317 LEU A C 1
ATOM 2219 O O . LEU A 1 317 ? 52.466 19.833 38.529 1.00 51.85 317 LEU A O 1
ATOM 2224 N N . ALA A 1 318 ? 53.744 18.702 39.999 1.00 47.14 318 ALA A N 1
ATOM 2225 C CA . ALA A 1 318 ? 54.115 19.900 40.749 1.00 47.76 318 ALA A CA 1
ATOM 2226 C C . ALA A 1 318 ? 54.695 20.960 39.822 1.00 49.34 318 ALA A C 1
ATOM 2227 O O . ALA A 1 318 ? 54.454 22.155 40.003 1.00 53.77 318 ALA A O 1
ATOM 2229 N N . ALA A 1 319 ? 55.447 20.503 38.820 1.00 55.12 319 ALA A N 1
ATOM 2230 C CA . ALA A 1 319 ? 56.209 21.379 37.923 1.00 55.49 319 ALA A CA 1
ATOM 2231 C C . ALA A 1 319 ? 55.397 21.978 36.767 1.00 62.95 319 ALA A C 1
ATOM 2232 O O . ALA A 1 319 ? 55.763 23.025 36.228 1.00 64.50 319 ALA A O 1
ATOM 2234 N N . LEU A 1 320 ? 54.306 21.312 36.388 1.00 60.34 320 LEU A N 1
ATOM 2235 C CA . LEU A 1 320 ? 53.529 21.699 35.204 1.00 62.37 320 LEU A CA 1
ATOM 2236 C C . LEU A 1 320 ? 52.216 22.404 35.554 1.00 64.41 320 LEU A C 1
ATOM 2237 O O . LEU A 1 320 ? 51.712 23.213 34.777 1.00 68.82 320 LEU A O 1
ATOM 2242 N N . ILE A 1 321 ? 51.676 22.097 36.730 1.00 64.91 321 ILE A N 1
ATOM 2243 C CA . ILE A 1 321 ? 50.350 22.574 37.133 1.00 66.26 321 ILE A CA 1
ATOM 2244 C C . ILE A 1 321 ? 50.217 24.090 37.310 1.00 71.51 321 ILE A C 1
ATOM 2245 O O . ILE A 1 321 ? 49.305 24.699 36.751 1.00 74.01 321 ILE A O 1
ATOM 2250 N N . PRO A 1 322 ? 51.111 24.705 38.102 1.00 74.85 322 PRO A N 1
ATOM 2251 C CA . PRO A 1 322 ? 50.945 26.140 38.379 1.00 74.89 322 PRO A CA 1
ATOM 2252 C C . PRO A 1 322 ? 50.955 27.006 37.109 1.00 75.39 322 PRO A C 1
ATOM 2253 O O . PRO A 1 322 ? 51.707 26.756 36.160 1.00 70.11 322 PRO A O 1
#

B-factor: mean 38.63, std 11.48, range [20.17, 91.24]

Solvent-accessible surface area: 12858 Å² total; per-residue (Å²): 216,10,38,140,3,13,0,0,52,2,56,25,56,14,0,15,0,0,1,17,0,1,18,24,0,0,59,62,2,28,54,9,40,23,78,57,52,116,22,11,5,51,65,3,20,61,36,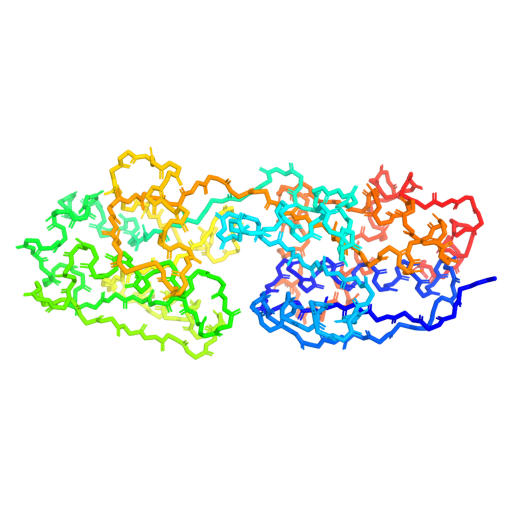3,57,141,95,37,92,8,22,0,3,1,0,0,22,28,14,4,29,51,80,16,77,133,24,62,86,112,37,34,3,105,37,23,32,56,0,10,54,70,6,2,38,8,4,0,16,0,0,70,43,11,10,119,67,74,88,90,0,47,52,0,94,15,0,18,89,51,32,121,28,5,53,20,93,0,21,31,0,1,114,20,12,10,5,9,54,0,0,59,11,0,11,144,22,23,77,0,104,61,57,45,0,72,38,78,53,14,73,30,7,102,69,0,21,88,22,0,33,60,11,18,78,94,156,87,54,3,0,0,7,9,22,22,79,25,40,26,22,67,151,32,64,20,41,80,4,79,7,40,158,93,54,66,118,54,8,27,14,0,8,65,96,126,35,96,129,33,16,105,0,27,6,29,130,2,113,0,0,3,0,2,11,52,52,12,9,136,126,17,89,98,2,13,118,1,3,40,60,2,21,1,47,31,124,44,10,35,56,1,12,55,60,32,107,154,68,86,10,60,30,85,94,0,0,51,65,2,2,65,90,32,64,125,52,11,29,61,24,7,54,102,67,0,78,127,68,0,69,82,101,25,157

InterPro domains:
  IPR007210 ABC-type glycine betaine transport system, substrate-binding domain [PF04069] (27-299)